Protein AF-A0A954FZI0-F1 (afdb_monomer_lite)

Radius of gyration: 29.0 Å; chains: 1; bounding box: 79×58×84 Å

Structure (mmCIF, N/CA/C/O backbone):
data_AF-A0A954FZI0-F1
#
_entry.id   AF-A0A954FZI0-F1
#
loop_
_atom_site.group_PDB
_atom_site.id
_atom_site.type_symbol
_atom_site.label_atom_id
_atom_site.label_alt_id
_atom_site.label_comp_id
_atom_site.label_asym_id
_atom_site.label_entity_id
_atom_site.label_seq_id
_atom_site.pdbx_PDB_ins_code
_atom_site.Cartn_x
_atom_site.Cartn_y
_atom_site.Cartn_z
_atom_site.occupancy
_atom_site.B_iso_or_equiv
_atom_site.auth_seq_id
_atom_site.auth_comp_id
_atom_site.auth_asym_id
_atom_site.auth_atom_id
_atom_site.pdbx_PDB_model_num
ATOM 1 N N . PRO A 1 1 ? -46.146 20.072 15.914 1.00 48.00 1 PRO A N 1
ATOM 2 C CA . PRO A 1 1 ? -44.716 20.415 15.743 1.00 48.00 1 PRO A CA 1
ATOM 3 C C . PRO A 1 1 ? -44.183 21.035 17.038 1.00 48.00 1 PRO A C 1
ATOM 5 O O . PRO A 1 1 ? -44.479 22.190 17.328 1.00 48.00 1 PRO A O 1
ATOM 8 N N . GLU A 1 2 ? -43.508 20.231 17.859 1.00 49.03 2 GLU A N 1
ATOM 9 C CA . GLU A 1 2 ? -42.888 20.704 19.100 1.00 49.03 2 GLU A CA 1
ATOM 10 C C . GLU A 1 2 ? -41.806 21.741 18.772 1.00 49.03 2 GLU A C 1
ATOM 12 O O . GLU A 1 2 ? -40.953 21.530 17.907 1.00 49.03 2 GLU A O 1
ATOM 17 N N . ALA A 1 3 ? -41.909 22.902 19.418 1.00 56.69 3 ALA A N 1
ATOM 18 C CA . ALA A 1 3 ? -40.939 23.977 19.320 1.00 56.69 3 ALA A CA 1
ATOM 19 C C . ALA A 1 3 ? -39.614 23.484 19.910 1.00 56.69 3 ALA A C 1
ATOM 21 O O . ALA A 1 3 ? -39.556 23.107 21.079 1.00 56.69 3 ALA A O 1
ATOM 22 N N . TRP A 1 4 ? -38.569 23.456 19.088 1.00 59.59 4 TRP A N 1
ATOM 23 C CA . TRP A 1 4 ? -37.237 23.044 19.507 1.00 59.59 4 TRP A CA 1
ATOM 24 C C . TRP A 1 4 ? -36.763 23.953 20.649 1.00 59.59 4 TRP A C 1
ATOM 26 O O . TRP A 1 4 ? -36.700 25.174 20.506 1.00 59.59 4 TRP A O 1
ATOM 36 N N . SER A 1 5 ? -36.491 23.326 21.791 1.00 63.41 5 SER A N 1
ATOM 37 C CA . SER A 1 5 ? -36.004 23.899 23.048 1.00 63.41 5 SER A CA 1
ATOM 38 C C . SER A 1 5 ? -34.765 24.798 22.860 1.00 63.41 5 SER A C 1
ATOM 40 O O . SER A 1 5 ? -34.022 24.614 21.892 1.00 63.41 5 SER A O 1
ATOM 42 N N . PRO A 1 6 ? -34.502 25.759 23.774 1.00 67.94 6 PRO A N 1
ATOM 43 C CA . PRO A 1 6 ? -33.400 26.717 23.652 1.00 67.94 6 PRO A CA 1
ATOM 44 C C . PRO A 1 6 ? -32.043 26.027 23.459 1.00 67.94 6 PRO A C 1
ATOM 46 O O . PRO A 1 6 ? -31.791 24.970 24.035 1.00 67.94 6 PRO A O 1
ATOM 49 N N . GLN A 1 7 ? -31.180 26.644 22.642 1.00 68.25 7 GLN A N 1
ATOM 50 C CA . GLN A 1 7 ? -29.847 26.151 22.278 1.00 68.25 7 GLN A CA 1
ATOM 51 C C . GLN A 1 7 ? -29.052 25.725 23.522 1.00 68.25 7 GLN A C 1
ATOM 53 O O . GLN A 1 7 ? -28.567 26.558 24.286 1.00 68.25 7 GLN A O 1
ATOM 58 N N . VAL A 1 8 ? -28.921 24.413 23.729 1.00 76.56 8 VAL A N 1
ATOM 59 C CA . VAL A 1 8 ? -28.075 23.851 24.783 1.00 76.56 8 VAL A CA 1
ATOM 60 C C . VAL A 1 8 ? -26.619 24.063 24.373 1.00 76.56 8 VAL A C 1
ATOM 62 O O . VAL A 1 8 ? -26.122 23.410 23.457 1.00 76.56 8 VAL A O 1
ATOM 65 N N . THR A 1 9 ? -25.926 24.984 25.039 1.00 82.81 9 THR A N 1
ATOM 66 C CA . THR A 1 9 ? -24.490 25.196 24.826 1.00 82.81 9 THR A CA 1
ATOM 67 C C . THR A 1 9 ? -23.710 24.065 25.496 1.00 82.81 9 THR A C 1
ATOM 69 O O . THR A 1 9 ? -23.647 23.982 26.722 1.00 82.81 9 THR A O 1
ATOM 72 N N . LEU A 1 10 ? -23.114 23.177 24.699 1.00 87.19 10 LEU A N 1
ATOM 73 C CA . LEU A 1 10 ? -22.256 22.100 25.198 1.00 87.19 10 LEU A CA 1
ATOM 74 C C . LEU A 1 10 ? -20.904 22.665 25.668 1.00 87.19 10 LEU A C 1
ATOM 76 O O . LEU A 1 10 ? -20.269 23.447 24.960 1.00 87.19 10 LEU A O 1
ATOM 80 N N . LYS A 1 11 ? -20.440 22.247 26.853 1.00 89.00 11 LYS A N 1
ATOM 81 C CA . LYS A 1 11 ? -19.117 22.601 27.394 1.00 89.00 11 LYS A CA 1
ATOM 82 C C . LYS A 1 11 ? -18.104 21.509 27.045 1.00 89.00 11 LYS A C 1
ATOM 84 O O . LYS A 1 11 ? -18.329 20.344 27.357 1.00 89.00 11 LYS A O 1
ATOM 89 N N . ASN A 1 12 ? -16.970 21.882 26.448 1.00 91.12 12 ASN A N 1
ATOM 90 C CA . ASN A 1 12 ? -15.844 20.959 26.291 1.00 91.12 12 ASN A CA 1
ATOM 91 C C . ASN A 1 12 ? -15.224 20.666 27.671 1.00 91.12 12 ASN A C 1
ATOM 93 O O . ASN A 1 12 ? -14.844 21.601 28.377 1.00 91.12 12 ASN A O 1
ATOM 97 N N . ILE A 1 13 ? -15.170 19.387 28.060 1.00 91.31 13 ILE A N 1
ATOM 98 C CA . ILE A 1 13 ? -14.535 18.950 29.314 1.00 91.31 13 ILE A CA 1
ATOM 99 C C . ILE A 1 13 ? -13.026 18.798 29.107 1.00 91.31 13 ILE A C 1
ATOM 101 O O . ILE A 1 13 ? -12.246 19.383 29.852 1.00 91.31 13 ILE A O 1
ATOM 105 N N . TRP A 1 14 ? -12.626 18.070 28.064 1.00 93.50 14 TRP A N 1
ATOM 106 C CA . TRP A 1 14 ? -11.241 17.947 27.619 1.00 93.50 14 TRP A CA 1
ATOM 107 C C . TRP A 1 14 ? -11.184 17.622 26.118 1.00 93.50 14 TRP A C 1
ATOM 109 O O . TRP A 1 14 ? -12.196 17.321 25.472 1.00 93.50 14 TRP A O 1
ATOM 119 N N . ARG A 1 15 ? -9.982 17.714 25.544 1.00 92.06 15 ARG A N 1
ATOM 120 C CA . ARG A 1 15 ? -9.669 17.309 24.169 1.00 92.06 15 ARG A CA 1
ATOM 121 C C . ARG A 1 15 ? -8.256 16.738 24.140 1.00 92.06 15 ARG A C 1
ATOM 123 O O . ARG A 1 15 ? -7.329 17.410 24.579 1.00 92.06 15 ARG A O 1
ATOM 130 N N . SER A 1 16 ? -8.094 15.541 23.583 1.00 90.00 16 SER A N 1
ATOM 131 C CA . SER A 1 16 ? -6.795 14.870 23.467 1.00 90.00 16 SER A CA 1
ATOM 132 C C . SER A 1 16 ? -6.553 14.330 22.051 1.00 90.00 16 SER A C 1
ATOM 134 O O . SER A 1 16 ? -7.486 14.220 21.257 1.00 90.00 16 SER A O 1
ATOM 136 N N . ARG A 1 17 ? -5.287 14.021 21.739 1.00 90.81 17 ARG A N 1
ATOM 137 C CA . ARG A 1 17 ? -4.846 13.271 20.547 1.00 90.81 17 ARG A CA 1
ATOM 138 C C . ARG A 1 17 ? -4.484 11.813 20.865 1.00 90.81 17 ARG A C 1
ATOM 140 O O . ARG A 1 17 ? -3.973 11.130 19.992 1.00 90.81 17 ARG A O 1
ATOM 147 N N . THR A 1 18 ? -4.715 11.364 22.099 1.00 92.31 18 THR A N 1
ATOM 148 C CA . THR A 1 18 ? -4.338 10.024 22.579 1.00 92.31 18 THR A CA 1
ATOM 149 C C . THR A 1 18 ? -5.065 8.893 21.855 1.00 92.31 18 THR A C 1
ATOM 151 O O . THR A 1 18 ? -4.518 7.809 21.748 1.00 92.31 18 THR A O 1
ATOM 154 N N . LEU A 1 19 ? -6.300 9.103 21.395 1.00 93.06 19 LEU A N 1
ATOM 155 C CA . LEU A 1 19 ? -7.100 8.054 20.768 1.00 93.06 19 LEU A CA 1
ATOM 156 C C . LEU A 1 19 ? -7.831 8.619 19.552 1.00 93.06 19 LEU A C 1
ATOM 158 O O . LEU A 1 19 ? -8.642 9.538 19.688 1.00 93.06 19 LEU A O 1
ATOM 162 N N . SER A 1 20 ? -7.571 8.037 18.387 1.00 91.44 20 SER A N 1
ATOM 163 C CA . SER A 1 20 ? -8.309 8.282 17.152 1.00 91.44 20 SER A CA 1
ATOM 164 C C . SER A 1 20 ? -9.101 7.039 16.746 1.00 91.44 20 SER A C 1
ATOM 166 O O . SER A 1 20 ? -8.515 6.007 16.432 1.00 91.44 20 SER A O 1
ATOM 168 N N . ASN A 1 21 ? -10.434 7.137 16.736 1.00 88.69 21 ASN A N 1
ATOM 169 C CA . ASN A 1 21 ? -11.294 6.115 16.135 1.00 88.69 21 ASN A CA 1
ATOM 170 C C . ASN A 1 21 ? -11.388 6.345 14.615 1.00 88.69 21 ASN A C 1
ATOM 172 O O . ASN A 1 21 ? -11.431 7.489 14.165 1.00 88.69 21 ASN A O 1
ATOM 176 N N . ASP A 1 22 ? -11.500 5.262 13.850 1.00 84.69 22 ASP A N 1
ATOM 177 C CA . ASP A 1 22 ? -11.901 5.284 12.433 1.00 84.69 22 ASP A CA 1
ATOM 178 C C . ASP A 1 22 ? -13.253 4.556 12.287 1.00 84.69 22 ASP A C 1
ATOM 180 O O . ASP A 1 22 ? -14.181 4.808 13.058 1.00 84.69 22 ASP A O 1
ATOM 184 N N . VAL A 1 23 ? -13.377 3.610 11.354 1.00 85.44 23 VAL A N 1
ATOM 185 C CA . VAL A 1 23 ? -14.597 2.833 11.101 1.00 85.44 23 VAL A CA 1
ATOM 186 C C . VAL A 1 23 ? -15.060 1.985 12.294 1.00 85.44 23 VAL A C 1
ATOM 188 O O . VAL A 1 23 ? -16.229 1.608 12.364 1.00 85.44 23 VAL A O 1
ATOM 191 N N . LEU A 1 24 ? -14.165 1.689 13.240 1.00 89.25 24 LEU A N 1
ATOM 192 C CA . LEU A 1 24 ? -14.434 0.888 14.434 1.00 89.25 24 LEU A CA 1
ATOM 193 C C . LEU A 1 24 ? -14.371 1.773 15.682 1.00 89.25 24 LEU A C 1
ATOM 195 O O . LEU A 1 24 ? -13.414 2.521 15.877 1.00 89.25 24 LEU A O 1
ATOM 199 N N . SER A 1 25 ? -15.412 1.700 16.513 1.00 91.69 25 SER A N 1
ATOM 200 C CA . SER A 1 25 ? -15.557 2.532 17.710 1.00 91.69 25 SER A CA 1
ATOM 201 C C . SER A 1 25 ? -14.895 1.916 18.940 1.00 91.69 25 SER A C 1
ATOM 203 O O . SER A 1 25 ? -14.927 0.701 19.141 1.00 91.69 25 SER A O 1
ATOM 205 N N . SER A 1 26 ? -14.371 2.782 19.804 1.00 95.56 26 SER A N 1
ATOM 206 C CA . SER A 1 26 ? -13.998 2.443 21.174 1.00 95.56 26 SER A CA 1
ATOM 207 C C . SER A 1 26 ? -15.223 2.169 22.056 1.00 95.56 26 SER A C 1
ATOM 209 O O . SER A 1 26 ? -16.347 2.570 21.742 1.00 95.56 26 SER A O 1
ATOM 211 N N . VAL A 1 27 ? -15.007 1.487 23.181 1.00 97.06 27 VAL A N 1
ATOM 212 C CA . VAL A 1 27 ? -16.050 1.152 24.161 1.00 97.06 27 VAL A CA 1
ATOM 213 C C . VAL A 1 27 ? -15.714 1.725 25.531 1.00 97.06 27 VAL A C 1
ATOM 215 O O . VAL A 1 27 ? -14.550 1.775 25.918 1.00 97.06 27 VAL A O 1
ATOM 218 N N . LEU A 1 28 ? -16.740 2.131 26.277 1.00 97.38 28 LEU A N 1
ATOM 219 C CA . LEU A 1 28 ? -16.623 2.565 27.668 1.00 97.38 28 LEU A CA 1
ATOM 220 C C . LEU A 1 28 ? -16.957 1.395 28.604 1.00 97.38 28 LEU A C 1
ATOM 222 O O . LEU A 1 28 ? -18.026 0.796 28.484 1.00 97.38 28 LEU A O 1
ATOM 226 N N . VAL A 1 29 ? -16.068 1.090 29.550 1.00 97.62 29 VAL A N 1
ATOM 227 C CA . VAL A 1 29 ? -16.287 0.100 30.613 1.00 97.62 29 VAL A CA 1
ATOM 228 C C . VAL A 1 29 ? -15.906 0.725 31.948 1.00 97.62 29 VAL A C 1
ATOM 230 O O . VAL A 1 29 ? -14.739 1.034 32.178 1.00 97.62 29 VAL A O 1
ATOM 233 N N . GLY A 1 30 ? -16.894 0.924 32.824 1.00 95.94 30 GLY A N 1
ATOM 234 C CA . GLY A 1 30 ? -16.701 1.734 34.028 1.00 95.94 30 GLY A CA 1
ATOM 235 C C . GLY A 1 30 ? -16.301 3.160 33.645 1.00 95.94 30 GLY A C 1
ATOM 236 O O . GLY A 1 30 ? -16.973 3.783 32.825 1.00 95.94 30 GLY A O 1
ATOM 237 N N . ASP A 1 31 ? -15.175 3.627 34.181 1.00 96.88 31 ASP A N 1
ATOM 238 C CA . ASP A 1 31 ? -14.621 4.961 33.913 1.00 96.88 31 ASP A CA 1
ATOM 239 C C . ASP A 1 31 ? -13.482 4.939 32.874 1.00 96.88 31 ASP A C 1
ATOM 241 O O . ASP A 1 31 ? -12.718 5.899 32.764 1.00 96.88 31 ASP A O 1
ATOM 245 N N . GLN A 1 32 ? -13.333 3.843 32.118 1.00 98.06 32 GLN A N 1
ATOM 246 C CA . GLN A 1 32 ? -12.254 3.674 31.141 1.00 98.06 32 GLN A CA 1
ATOM 247 C C . GLN A 1 32 ? -12.763 3.417 29.727 1.00 98.06 32 GLN A C 1
ATOM 249 O O . GLN A 1 32 ? -13.650 2.592 29.503 1.00 98.06 32 GLN A O 1
ATOM 254 N N . ILE A 1 33 ? -12.152 4.088 28.756 1.00 97.75 33 ILE A N 1
ATOM 255 C CA . ILE A 1 33 ? -12.374 3.846 27.333 1.00 97.75 33 ILE A CA 1
ATOM 256 C C . ILE A 1 33 ? -11.289 2.895 26.827 1.00 97.75 33 ILE A C 1
ATOM 258 O O . ILE A 1 33 ? -10.100 3.143 27.020 1.00 97.75 33 ILE A O 1
ATOM 262 N N . TYR A 1 34 ? -11.706 1.850 26.120 1.00 97.94 34 TYR A N 1
ATOM 263 C CA . TYR A 1 34 ? -10.832 0.896 25.444 1.00 97.94 34 TYR A CA 1
ATOM 264 C C . TYR A 1 34 ? -11.048 0.999 23.937 1.00 97.94 34 TYR A C 1
ATOM 266 O O . TYR A 1 34 ? -12.187 0.940 23.466 1.00 97.94 34 TYR A O 1
ATOM 274 N N . GLY A 1 35 ? -9.977 1.160 23.168 1.00 96.00 35 GLY A N 1
ATOM 275 C CA . GLY A 1 35 ? -10.090 1.381 21.729 1.00 96.00 35 GLY A CA 1
ATOM 276 C C . GLY A 1 35 ? -8.772 1.251 20.990 1.00 96.00 35 GLY A C 1
ATOM 277 O O . GLY A 1 35 ? -7.706 1.216 21.598 1.00 96.00 35 GLY A O 1
ATOM 278 N N . PHE A 1 36 ? -8.856 1.196 19.666 1.00 94.69 36 PHE A N 1
ATOM 279 C CA . PHE A 1 36 ? -7.683 1.233 18.806 1.00 94.69 36 PHE A CA 1
ATOM 280 C C . PHE A 1 36 ? -7.416 2.665 18.353 1.00 94.69 36 PHE A C 1
ATOM 282 O O . PHE A 1 36 ? -8.254 3.269 17.693 1.00 94.69 36 PHE A O 1
ATOM 289 N N . ASP A 1 37 ? -6.253 3.187 18.720 1.00 93.81 37 ASP A N 1
ATOM 290 C CA . ASP A 1 37 ? -5.721 4.459 18.259 1.00 93.81 37 ASP A CA 1
ATOM 291 C C . ASP A 1 37 ? -5.082 4.272 16.884 1.00 93.81 37 ASP A C 1
ATOM 293 O O . ASP A 1 37 ? -3.963 3.760 16.774 1.00 93.81 37 ASP A O 1
ATOM 297 N N . ILE A 1 38 ? -5.822 4.634 15.838 1.00 90.38 38 ILE A N 1
ATOM 298 C CA . ILE A 1 38 ? -5.370 4.491 14.455 1.00 90.38 38 ILE A CA 1
ATOM 299 C C . ILE A 1 38 ? -4.406 5.617 14.067 1.00 90.38 38 ILE A C 1
ATOM 301 O O . ILE A 1 38 ? -4.660 6.799 14.303 1.00 90.38 38 ILE A O 1
ATOM 305 N N . PHE A 1 39 ? -3.291 5.246 13.441 1.00 87.44 39 PHE A N 1
ATOM 306 C CA . PHE A 1 39 ? -2.291 6.189 12.926 1.00 87.44 39 PHE A CA 1
ATOM 307 C C . PHE A 1 39 ? -2.427 6.434 11.428 1.00 87.44 39 PHE A C 1
ATOM 309 O O . PHE A 1 39 ? -1.933 7.441 10.921 1.00 87.44 39 PHE A O 1
ATOM 316 N N . ASP A 1 40 ? -3.087 5.522 10.720 1.00 77.00 40 ASP A N 1
ATOM 317 C CA . ASP A 1 40 ? -3.398 5.709 9.314 1.00 77.00 40 ASP A CA 1
ATOM 318 C C . ASP A 1 40 ? -4.535 6.721 9.158 1.00 77.00 40 ASP A C 1
ATOM 320 O O . ASP A 1 40 ? -5.555 6.662 9.842 1.00 77.00 40 ASP A O 1
ATOM 324 N N . GLN A 1 41 ? -4.378 7.648 8.216 1.00 67.88 41 GLN A N 1
ATOM 325 C CA . GLN A 1 41 ? -5.437 8.603 7.884 1.00 67.88 41 GLN A CA 1
ATOM 326 C C . GLN A 1 41 ? -6.601 7.958 7.119 1.00 67.88 41 GLN A C 1
ATOM 328 O O . GLN A 1 41 ? -7.683 8.538 7.055 1.00 67.88 41 GLN A O 1
ATOM 333 N N . GLN A 1 42 ? -6.378 6.792 6.500 1.00 66.62 42 GLN A N 1
ATOM 334 C CA . GLN A 1 42 ? -7.379 6.056 5.732 1.00 66.62 42 GLN A CA 1
ATOM 335 C C . GLN A 1 42 ? -7.186 4.545 5.888 1.00 66.62 42 GLN A C 1
ATOM 337 O O . GLN A 1 42 ? -6.079 4.032 5.720 1.00 66.62 42 GLN A O 1
ATOM 342 N N . SER A 1 43 ? -8.292 3.838 6.125 1.00 66.56 43 SER A N 1
ATOM 343 C CA . SER A 1 43 ? -8.359 2.375 6.116 1.00 66.56 43 SER A CA 1
ATOM 344 C C . SER A 1 43 ? -7.886 1.790 4.775 1.00 66.56 43 SER A C 1
ATOM 346 O O . SER A 1 43 ? -8.387 2.151 3.704 1.00 66.56 43 SER A O 1
ATOM 348 N N . LYS A 1 44 ? -6.947 0.840 4.812 1.00 69.69 44 LYS A N 1
ATOM 349 C CA . LYS A 1 44 ? -6.440 0.132 3.622 1.00 69.69 44 LYS A CA 1
ATOM 350 C C . LYS A 1 44 ? -7.153 -1.204 3.480 1.00 69.69 44 LYS A C 1
ATOM 352 O O . LYS A 1 44 ? -7.245 -1.940 4.440 1.00 69.69 44 LYS A O 1
ATOM 357 N N . THR A 1 45 ? -7.612 -1.574 2.282 1.00 63.50 45 THR A N 1
ATOM 358 C CA . THR A 1 45 ? -8.371 -2.832 2.073 1.00 63.50 45 THR A CA 1
ATOM 359 C C . THR A 1 45 ? -7.516 -4.100 2.017 1.00 63.50 45 THR A C 1
ATOM 361 O O . THR A 1 45 ? -8.061 -5.200 2.036 1.00 63.50 45 THR A O 1
ATOM 364 N N . GLN A 1 46 ? -6.194 -3.964 1.900 1.00 64.75 46 GLN A N 1
ATOM 365 C CA . GLN A 1 46 ? -5.272 -5.078 1.643 1.00 64.75 46 GLN A CA 1
ATOM 366 C C . GLN A 1 46 ? -4.230 -5.277 2.754 1.00 64.75 46 GLN A C 1
ATOM 368 O O . GLN A 1 46 ? -3.415 -6.193 2.657 1.00 64.75 46 GLN A O 1
ATOM 373 N N . ARG A 1 47 ? -4.221 -4.426 3.789 1.00 70.94 47 ARG A N 1
ATOM 374 C CA . ARG A 1 47 ? -3.280 -4.513 4.911 1.00 70.94 47 ARG A CA 1
ATOM 375 C C . ARG A 1 47 ? -3.913 -4.079 6.229 1.00 70.94 47 ARG A C 1
ATOM 377 O O . ARG A 1 47 ? -4.752 -3.184 6.187 1.00 70.94 47 ARG A O 1
ATOM 384 N N . PRO A 1 48 ? -3.481 -4.666 7.358 1.00 77.38 48 PRO A N 1
ATOM 385 C CA . PRO A 1 48 ? -3.888 -4.211 8.678 1.00 77.38 48 PRO A CA 1
ATOM 386 C C . PRO A 1 48 ? -3.503 -2.749 8.928 1.00 77.38 48 PRO A C 1
ATOM 388 O O . PRO A 1 48 ? -2.427 -2.303 8.514 1.00 77.38 48 PRO A O 1
ATOM 391 N N . SER A 1 49 ? -4.378 -2.026 9.613 1.00 83.50 49 SER A N 1
ATOM 392 C CA . SER A 1 49 ? -4.173 -0.664 10.071 1.00 83.50 49 SER A CA 1
ATOM 393 C C . SER A 1 49 ? -3.067 -0.584 11.120 1.00 83.50 49 SER A C 1
ATOM 395 O O . SER A 1 49 ? -2.941 -1.396 12.040 1.00 83.50 49 SER A O 1
ATOM 397 N N . ARG A 1 50 ? -2.264 0.468 11.012 1.00 86.38 50 ARG A N 1
ATOM 398 C CA . ARG A 1 50 ? -1.260 0.849 11.994 1.00 86.38 50 ARG A CA 1
ATOM 399 C C . ARG A 1 50 ? -1.912 1.562 13.157 1.00 86.38 50 ARG A C 1
ATOM 401 O O . ARG A 1 50 ? -2.736 2.460 12.985 1.00 86.38 50 ARG A O 1
ATOM 408 N N . GLY A 1 51 ? -1.434 1.243 14.347 1.00 90.06 51 GLY A N 1
ATOM 409 C CA . GLY A 1 51 ? -1.888 1.919 15.542 1.00 90.06 51 GLY A CA 1
ATOM 410 C C . GLY A 1 51 ? -1.510 1.176 16.800 1.00 90.06 51 GLY A C 1
ATOM 411 O O . GLY A 1 51 ? -0.680 0.259 16.792 1.00 90.06 51 GLY A O 1
ATOM 412 N N . LYS A 1 52 ? -2.133 1.597 17.891 1.00 93.75 52 LYS A N 1
ATOM 413 C CA . LYS A 1 52 ? -1.973 0.986 19.204 1.00 93.75 52 LYS A CA 1
ATOM 414 C C . LYS A 1 52 ? -3.333 0.814 19.839 1.00 93.75 52 LYS A C 1
ATOM 416 O O . LYS A 1 52 ? -4.180 1.693 19.760 1.00 93.75 52 LYS A O 1
ATOM 421 N N . PHE A 1 53 ? -3.546 -0.305 20.505 1.00 95.62 53 PHE A N 1
ATOM 422 C CA . PHE A 1 53 ? -4.713 -0.433 21.360 1.00 95.62 53 PHE A CA 1
ATOM 423 C C . PHE A 1 53 ? -4.441 0.295 22.674 1.00 95.62 53 PHE A C 1
ATOM 425 O O . PHE A 1 53 ? -3.354 0.148 23.229 1.00 95.62 53 PHE A O 1
ATOM 432 N N . ARG A 1 54 ? -5.397 1.072 23.174 1.00 97.00 54 ARG A N 1
ATOM 433 C CA . ARG A 1 54 ? -5.220 1.903 24.365 1.00 97.00 54 ARG A CA 1
ATOM 434 C C . ARG A 1 54 ? -6.355 1.734 25.356 1.00 97.00 54 ARG A C 1
ATOM 436 O O . ARG A 1 54 ? -7.495 1.451 24.982 1.00 97.00 54 ARG A O 1
ATOM 443 N N . CYS A 1 55 ? -6.016 1.986 26.612 1.00 97.94 55 CYS A N 1
ATOM 444 C CA . CYS A 1 55 ? -6.950 2.247 27.692 1.00 97.94 55 CYS A CA 1
ATOM 445 C C . CYS A 1 55 ? -6.738 3.680 28.178 1.00 97.94 55 CYS A C 1
ATOM 447 O O . CYS A 1 55 ? -5.611 4.056 28.506 1.00 97.94 55 CYS A O 1
ATOM 449 N N . ILE A 1 56 ? -7.806 4.472 28.213 1.00 97.81 56 ILE A N 1
ATOM 450 C CA . ILE A 1 56 ? -7.768 5.866 28.663 1.00 97.81 56 ILE A CA 1
ATOM 451 C C . ILE A 1 56 ? -8.829 6.110 29.738 1.00 97.81 56 ILE A C 1
ATOM 453 O O . ILE A 1 56 ? -9.903 5.508 29.709 1.00 97.81 56 ILE A O 1
ATOM 457 N N . GLU A 1 57 ? -8.559 7.015 30.670 1.00 97.06 57 GLU A N 1
ATOM 458 C CA . GLU A 1 57 ? -9.539 7.449 31.666 1.00 97.06 57 GLU A CA 1
ATOM 459 C C . GLU A 1 57 ? -10.550 8.430 31.043 1.00 97.06 57 GLU A C 1
ATOM 461 O O . GLU A 1 57 ? -10.175 9.434 30.436 1.00 97.06 57 GLU A O 1
ATOM 466 N N . LEU A 1 58 ? -11.853 8.163 31.199 1.00 95.62 58 LEU A N 1
ATOM 467 C CA . LEU A 1 58 ? -12.927 8.929 30.550 1.00 95.62 58 LEU A CA 1
ATOM 468 C C . LEU A 1 58 ? -12.943 10.405 30.971 1.00 95.62 58 LEU A C 1
ATOM 470 O O . LEU A 1 58 ? -13.227 11.282 30.155 1.00 95.62 58 LEU A O 1
ATOM 474 N N . MET A 1 59 ? -12.702 10.689 32.250 1.00 94.06 59 MET A N 1
ATOM 475 C CA . MET A 1 59 ? -12.905 12.034 32.796 1.00 94.06 59 MET A CA 1
ATOM 476 C C . MET A 1 59 ? -11.725 12.974 32.552 1.00 94.06 59 MET A C 1
ATOM 478 O O . MET A 1 59 ? -11.931 14.186 32.495 1.00 94.06 59 MET A O 1
ATOM 482 N N . THR A 1 60 ? -10.519 12.435 32.381 1.00 93.62 60 THR A N 1
ATOM 483 C CA . THR A 1 60 ? -9.277 13.210 32.223 1.00 93.62 60 THR A CA 1
ATOM 484 C C . THR A 1 60 ? -8.695 13.112 30.813 1.00 93.62 60 THR A C 1
ATOM 486 O O . THR A 1 60 ? -8.018 14.038 30.367 1.00 93.62 60 THR A O 1
ATOM 489 N N . GLY A 1 61 ? -8.968 12.018 30.094 1.00 93.75 61 GLY A N 1
ATOM 490 C CA . GLY A 1 61 ? -8.315 11.688 28.829 1.00 93.75 61 GLY A CA 1
ATOM 491 C C . GLY A 1 61 ? -6.880 11.174 28.995 1.00 93.75 61 GLY A C 1
ATOM 492 O O . GLY A 1 61 ? -6.159 11.091 27.998 1.00 93.75 61 GLY A O 1
ATOM 493 N N . GLU A 1 62 ? -6.454 10.862 30.225 1.00 95.38 62 GLU A N 1
ATOM 494 C CA . GLU A 1 62 ? -5.136 10.296 30.518 1.00 95.38 62 GLU A CA 1
ATOM 495 C C . GLU A 1 62 ? -5.020 8.869 29.971 1.00 95.38 62 GLU A C 1
ATOM 497 O O . GLU A 1 62 ? -5.947 8.065 30.079 1.00 95.38 62 GLU A O 1
ATOM 502 N N . GLU A 1 63 ? -3.871 8.554 29.374 1.00 97.31 63 GLU A N 1
ATOM 503 C CA . GLU A 1 63 ? -3.550 7.195 28.953 1.00 97.31 63 GLU A CA 1
ATOM 504 C C . GLU A 1 63 ? -3.112 6.351 30.143 1.00 97.31 63 GLU A C 1
ATOM 506 O O . GLU A 1 63 ? -2.136 6.673 30.813 1.00 97.31 63 GLU A O 1
ATOM 511 N N . LEU A 1 64 ? -3.802 5.234 30.356 1.00 97.88 64 LEU A N 1
ATOM 512 C CA . LEU A 1 64 ? -3.474 4.284 31.411 1.00 97.88 64 LEU A CA 1
ATOM 513 C C . LEU A 1 64 ? -2.484 3.223 30.920 1.00 97.88 64 LEU A C 1
ATOM 515 O O . LEU A 1 64 ? -1.566 2.850 31.647 1.00 97.88 64 LEU A O 1
ATOM 519 N N . TRP A 1 65 ? -2.663 2.737 29.687 1.00 97.56 65 TRP A N 1
ATOM 520 C CA . TRP A 1 65 ? -1.717 1.845 29.013 1.00 97.56 65 TRP A CA 1
ATOM 521 C C . TRP A 1 65 ? -1.957 1.777 27.498 1.00 97.56 65 TRP A C 1
ATOM 523 O O . TRP A 1 65 ? -3.054 2.063 27.008 1.00 97.56 65 TRP A O 1
ATOM 533 N N . GLU A 1 66 ? -0.937 1.312 26.768 1.00 95.62 66 GLU A N 1
ATOM 534 C CA . GLU A 1 66 ? -0.972 1.012 25.332 1.00 95.62 66 GLU A CA 1
ATOM 535 C C . GLU A 1 66 ? -0.451 -0.410 25.030 1.00 95.62 66 GLU A C 1
ATOM 537 O O . GLU A 1 66 ? 0.379 -0.950 25.758 1.00 95.62 66 GLU A O 1
ATOM 542 N N . GLN A 1 67 ? -0.932 -1.017 23.942 1.00 93.75 67 GLN A N 1
ATOM 543 C CA . GLN A 1 67 ? -0.479 -2.308 23.415 1.00 93.75 67 GLN A CA 1
ATOM 544 C C . GLN A 1 67 ? -0.318 -2.226 21.890 1.00 93.75 67 GLN A C 1
ATOM 546 O O . GLN A 1 67 ? -1.271 -1.932 21.164 1.00 93.75 67 GLN A O 1
ATOM 551 N N . GLY A 1 68 ? 0.878 -2.554 21.401 1.00 87.81 68 GLY A N 1
ATOM 552 C CA . GLY A 1 68 ? 1.229 -2.554 19.977 1.00 87.81 68 GLY A CA 1
ATOM 553 C C . GLY A 1 68 ? 2.364 -1.586 19.645 1.00 87.81 68 GLY A C 1
ATOM 554 O O . GLY A 1 68 ? 2.635 -0.637 20.382 1.00 87.81 68 GLY A O 1
ATOM 555 N N . SER A 1 69 ? 3.061 -1.825 18.531 1.00 83.00 69 SER A N 1
ATOM 556 C CA . SER A 1 69 ? 4.230 -1.017 18.172 1.00 83.00 69 SER A CA 1
ATOM 557 C C . SER A 1 69 ? 3.857 0.314 17.512 1.00 83.00 69 SER A C 1
ATOM 559 O O . SER A 1 69 ? 4.623 1.278 17.588 1.00 83.00 69 SER A O 1
ATOM 561 N N . GLY A 1 70 ? 2.704 0.370 16.833 1.00 79.94 70 GLY A N 1
ATOM 562 C CA . GLY A 1 70 ? 2.316 1.476 15.952 1.00 79.94 70 GLY A CA 1
ATOM 563 C C . GLY A 1 70 ? 3.217 1.648 14.721 1.00 79.94 70 GLY A C 1
ATOM 564 O O . GLY A 1 70 ? 3.028 2.575 13.925 1.00 79.94 70 GLY A O 1
ATOM 565 N N . ARG A 1 71 ? 4.215 0.771 14.555 1.00 76.44 71 ARG A N 1
ATOM 566 C CA . ARG A 1 71 ? 5.126 0.784 13.414 1.00 76.44 71 ARG A CA 1
ATOM 567 C C . ARG A 1 71 ? 4.412 0.192 12.200 1.00 76.44 71 ARG A C 1
ATOM 569 O O . ARG A 1 71 ? 3.547 -0.663 12.359 1.00 76.44 71 ARG A O 1
ATOM 576 N N . PRO A 1 72 ? 4.774 0.620 10.982 1.00 68.25 72 PRO A N 1
ATOM 577 C CA . PRO A 1 72 ? 4.288 -0.048 9.787 1.00 68.25 72 PRO A CA 1
ATOM 578 C C . PRO A 1 72 ? 4.643 -1.537 9.830 1.00 68.25 72 PRO A C 1
ATOM 580 O O . PRO A 1 72 ? 5.796 -1.904 10.084 1.00 68.25 72 PRO A O 1
ATOM 583 N N . GLU A 1 73 ? 3.643 -2.379 9.572 1.00 64.06 73 GLU A N 1
ATOM 584 C CA . GLU A 1 73 ? 3.842 -3.810 9.383 1.00 64.06 73 GLU A CA 1
ATOM 585 C C . GLU A 1 73 ? 4.704 -4.005 8.131 1.00 64.06 73 GLU A C 1
ATOM 587 O O . GLU A 1 73 ? 4.365 -3.573 7.027 1.00 64.06 73 GLU A O 1
ATOM 592 N N . ARG A 1 74 ? 5.890 -4.578 8.334 1.00 64.75 74 ARG A N 1
ATOM 593 C CA . ARG A 1 74 ? 6.877 -4.868 7.294 1.00 64.75 74 ARG A CA 1
ATOM 594 C C . ARG A 1 74 ? 7.105 -6.368 7.288 1.00 64.75 74 ARG A C 1
ATOM 596 O O . ARG A 1 74 ? 6.992 -7.002 8.331 1.00 64.75 74 ARG A O 1
ATOM 603 N N . SER A 1 75 ? 7.486 -6.920 6.139 1.00 56.66 75 SER A N 1
ATOM 604 C CA . SER A 1 75 ? 7.706 -8.367 5.958 1.00 56.66 75 SER A CA 1
ATOM 605 C C . SER A 1 75 ? 8.680 -9.014 6.959 1.00 56.66 75 SER A C 1
ATOM 607 O O . SER A 1 75 ? 8.696 -10.234 7.084 1.00 56.66 75 SER A O 1
ATOM 609 N N . ASN A 1 76 ? 9.486 -8.219 7.666 1.00 58.72 76 ASN A N 1
ATOM 610 C CA . ASN A 1 76 ? 10.481 -8.657 8.639 1.00 58.72 76 ASN A CA 1
ATOM 611 C C . ASN A 1 76 ? 10.147 -8.319 10.106 1.00 58.72 76 ASN A C 1
ATOM 613 O O . ASN A 1 76 ? 10.981 -8.587 10.970 1.00 58.72 76 ASN A O 1
ATOM 617 N N . ASN A 1 77 ? 8.988 -7.724 10.398 1.00 65.50 77 ASN A N 1
ATOM 618 C CA . ASN A 1 77 ? 8.599 -7.371 11.763 1.00 65.50 77 ASN A CA 1
ATOM 619 C C . ASN A 1 77 ? 7.702 -8.460 12.366 1.00 65.50 77 ASN A C 1
ATOM 621 O O . ASN A 1 77 ? 6.762 -8.915 11.718 1.00 65.50 77 ASN A O 1
ATOM 625 N N . ASP A 1 78 ? 7.964 -8.842 13.617 1.00 68.25 78 ASP A N 1
ATOM 626 C CA . ASP A 1 78 ? 7.049 -9.685 14.387 1.00 68.25 78 ASP A CA 1
ATOM 627 C C . ASP A 1 78 ? 5.921 -8.818 14.965 1.00 68.25 78 ASP A C 1
ATOM 629 O O . ASP A 1 78 ? 6.143 -7.988 15.847 1.00 68.25 78 ASP A O 1
ATOM 633 N N . THR A 1 79 ? 4.720 -8.977 14.414 1.00 71.50 79 THR A N 1
ATOM 634 C CA . THR A 1 79 ? 3.490 -8.281 14.824 1.00 71.50 79 THR A CA 1
ATOM 635 C C . THR A 1 79 ? 2.522 -9.217 15.550 1.00 71.50 79 THR A C 1
ATOM 637 O O . THR A 1 79 ? 1.351 -8.872 15.736 1.00 71.50 79 THR A O 1
ATOM 640 N N . SER A 1 80 ? 2.983 -10.409 15.948 1.00 70.56 80 SER A N 1
ATOM 641 C CA . SER A 1 80 ? 2.129 -11.456 16.514 1.00 70.56 80 SER A CA 1
ATOM 642 C C . SER A 1 80 ? 1.448 -11.038 17.817 1.00 70.56 80 SER A C 1
ATOM 644 O O . SER A 1 80 ? 0.306 -11.423 18.044 1.00 70.56 80 SER A O 1
ATOM 646 N N . ASP A 1 81 ? 2.074 -10.184 18.626 1.00 77.69 81 ASP A N 1
ATOM 647 C CA . ASP A 1 81 ? 1.520 -9.684 19.894 1.00 77.69 81 ASP A CA 1
ATOM 648 C C . ASP A 1 81 ? 0.656 -8.418 19.748 1.00 77.69 81 ASP A C 1
ATOM 650 O O . ASP A 1 81 ? 0.093 -7.912 20.724 1.00 77.69 81 ASP A O 1
ATOM 654 N N . GLU A 1 82 ? 0.508 -7.890 18.532 1.00 88.12 82 GLU A N 1
ATOM 655 C CA . GLU A 1 82 ? -0.327 -6.717 18.283 1.00 88.12 82 GLU A CA 1
ATOM 656 C C . GLU A 1 82 ? -1.810 -7.095 18.255 1.00 88.12 82 GLU A C 1
ATOM 658 O O . GLU A 1 82 ? -2.197 -8.1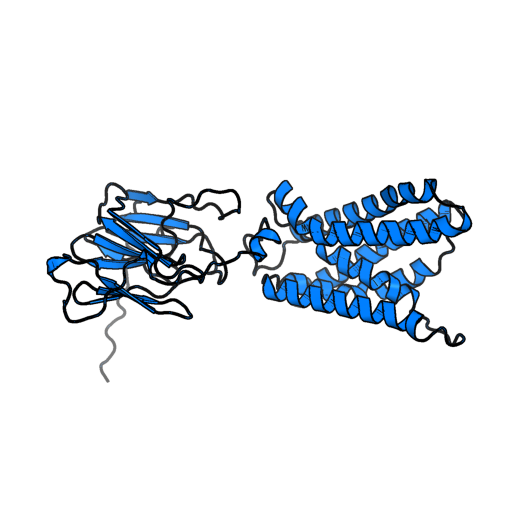39 17.731 1.00 88.12 82 GLU A O 1
ATOM 663 N N . LEU A 1 83 ? -2.662 -6.246 18.832 1.00 91.44 83 LEU A N 1
ATOM 664 C CA . LEU A 1 83 ? -4.111 -6.466 18.824 1.00 91.44 83 LEU A CA 1
ATOM 665 C C . LEU A 1 83 ? -4.737 -6.096 17.470 1.00 91.44 83 LEU A C 1
ATOM 667 O O . LEU A 1 83 ? -5.676 -6.767 17.042 1.00 91.44 83 LEU A O 1
ATOM 671 N N . GLY A 1 84 ? -4.176 -5.093 16.784 1.00 88.81 84 GLY A N 1
ATOM 672 C CA . GLY A 1 84 ? -4.700 -4.547 15.528 1.00 88.81 84 GLY A CA 1
ATOM 673 C C . GLY A 1 84 ? -6.000 -3.761 15.713 1.00 88.81 84 GLY A C 1
ATOM 674 O O . GLY A 1 84 ? -6.554 -3.694 16.816 1.00 88.81 84 GLY A O 1
ATOM 675 N N . GLN A 1 85 ? -6.499 -3.165 14.630 1.00 91.50 85 GLN A N 1
ATOM 676 C CA . GLN A 1 85 ? -7.796 -2.498 14.656 1.00 91.50 85 GLN A CA 1
ATOM 677 C C . GLN A 1 85 ? -8.897 -3.543 14.838 1.00 91.50 85 GLN A C 1
ATOM 679 O O . GLN A 1 85 ? -8.940 -4.537 14.112 1.00 91.50 85 GLN A O 1
ATOM 684 N N . ALA A 1 86 ? -9.781 -3.344 15.817 1.00 93.56 86 ALA A N 1
ATOM 685 C CA . ALA A 1 86 ? -10.774 -4.347 16.184 1.00 93.56 86 ALA A CA 1
ATOM 686 C C . ALA A 1 86 ? -12.139 -3.748 16.502 1.00 93.56 86 ALA A C 1
ATOM 688 O O . ALA A 1 86 ? -12.245 -2.689 17.117 1.00 93.56 86 ALA A O 1
ATOM 689 N N . GLY A 1 87 ? -13.189 -4.469 16.110 1.00 95.06 87 GLY A N 1
ATOM 690 C CA . GLY A 1 87 ? -14.515 -4.259 16.672 1.00 95.06 87 GLY A CA 1
ATOM 691 C C . GLY A 1 87 ? -14.561 -4.843 18.077 1.00 95.06 87 GLY A C 1
ATOM 692 O O . GLY A 1 87 ? -14.118 -5.973 18.284 1.00 95.06 87 GLY A O 1
ATOM 693 N N . ILE A 1 88 ? -15.088 -4.075 19.029 1.00 96.75 88 ILE A N 1
ATOM 694 C CA . ILE A 1 88 ? -15.068 -4.423 20.450 1.00 96.75 88 ILE A CA 1
ATOM 695 C C . ILE A 1 88 ? -16.502 -4.563 20.950 1.00 96.75 88 ILE A C 1
ATOM 697 O O . ILE A 1 88 ? -17.324 -3.667 20.764 1.00 96.75 88 ILE A O 1
ATOM 701 N N . ILE A 1 89 ? -16.786 -5.665 21.637 1.00 97.19 89 ILE A N 1
ATOM 702 C CA . ILE A 1 89 ? -17.980 -5.805 22.476 1.00 97.19 89 ILE A CA 1
ATOM 703 C C . ILE A 1 89 ? -17.573 -6.174 23.897 1.00 97.19 89 ILE A C 1
ATOM 705 O O . ILE A 1 89 ? -16.495 -6.721 24.129 1.00 97.19 89 ILE A O 1
ATOM 709 N N . VAL A 1 90 ? -18.442 -5.870 24.857 1.00 96.88 90 VAL A N 1
ATOM 710 C CA . VAL A 1 90 ? -18.162 -6.047 26.284 1.00 96.88 90 VAL A CA 1
ATOM 711 C C . VAL A 1 90 ? -19.166 -7.020 26.879 1.00 96.88 90 VAL A C 1
ATOM 713 O O . VAL A 1 90 ? -20.373 -6.855 26.703 1.00 96.88 90 VAL A O 1
ATOM 716 N N . ALA A 1 91 ? -18.671 -8.024 27.596 1.00 95.38 91 ALA A N 1
ATOM 717 C CA . ALA A 1 91 ? -19.497 -8.971 28.334 1.00 95.38 91 ALA A CA 1
ATOM 718 C C . ALA A 1 91 ? -18.722 -9.522 29.532 1.00 95.38 91 ALA A C 1
ATOM 720 O O . ALA A 1 91 ? -17.542 -9.835 29.408 1.00 95.38 91 ALA A O 1
ATOM 721 N N . ASP A 1 92 ? -19.380 -9.648 30.687 1.00 92.94 92 ASP A N 1
ATOM 722 C CA . ASP A 1 92 ? -18.806 -10.288 31.883 1.00 92.94 92 ASP A CA 1
ATOM 723 C C . ASP A 1 92 ? -17.410 -9.744 32.286 1.00 92.94 92 ASP A C 1
ATOM 725 O O . ASP A 1 92 ? -16.445 -10.483 32.508 1.00 92.94 92 ASP A O 1
ATOM 729 N N . GLY A 1 93 ? -17.265 -8.413 32.291 1.00 94.12 93 GLY A N 1
ATOM 730 C CA . GLY A 1 93 ? -16.000 -7.739 32.618 1.00 94.12 93 GLY A CA 1
ATOM 731 C C . GLY A 1 93 ? -14.853 -8.019 31.635 1.00 94.12 93 GLY A C 1
ATOM 732 O O . GLY A 1 93 ? -13.684 -7.840 31.982 1.00 94.12 93 GLY A O 1
ATOM 733 N N . LYS A 1 94 ? -15.166 -8.496 30.426 1.00 96.44 94 LYS A N 1
ATOM 734 C CA . LYS A 1 94 ? -14.204 -8.828 29.371 1.00 96.44 94 LYS A CA 1
ATOM 735 C C . LYS A 1 94 ? -14.507 -8.043 28.105 1.00 96.44 94 LYS A C 1
ATOM 737 O O . LYS A 1 94 ? -15.662 -7.738 27.808 1.00 96.44 94 LYS A O 1
ATOM 742 N N . LEU A 1 95 ? -13.452 -7.752 27.357 1.00 97.75 95 LEU A N 1
ATOM 743 C CA . LEU A 1 95 ? -13.525 -7.199 26.014 1.00 97.75 95 LEU A CA 1
ATOM 744 C C . LEU A 1 95 ? -13.359 -8.353 25.026 1.00 97.75 95 LEU A C 1
ATOM 746 O O . LEU A 1 95 ? -12.377 -9.092 25.092 1.00 97.75 95 LEU A O 1
ATOM 750 N N . ILE A 1 96 ? -14.317 -8.510 24.122 1.00 97.69 96 ILE A N 1
ATOM 751 C CA . ILE A 1 96 ? -14.265 -9.469 23.021 1.00 97.69 96 ILE A CA 1
ATOM 752 C C . ILE A 1 96 ? -13.965 -8.663 21.762 1.00 97.69 96 ILE A C 1
ATOM 754 O O . ILE A 1 96 ? -14.785 -7.859 21.313 1.00 97.69 96 ILE A O 1
ATOM 758 N N . LEU A 1 97 ? -12.769 -8.859 21.228 1.00 97.06 97 LEU A N 1
ATOM 759 C CA . LEU A 1 97 ? -12.243 -8.154 20.073 1.00 97.06 97 LEU A CA 1
ATOM 760 C C . LEU A 1 97 ? -12.294 -9.080 18.874 1.00 97.06 97 LEU A C 1
ATOM 762 O O . LEU A 1 97 ? -11.831 -10.216 18.951 1.00 97.06 97 LEU A O 1
ATOM 766 N N . PHE A 1 98 ? -12.781 -8.568 17.754 1.00 96.50 98 PHE A N 1
ATOM 767 C CA . PHE A 1 98 ? -12.550 -9.191 16.463 1.00 96.50 98 PHE A CA 1
ATOM 768 C C .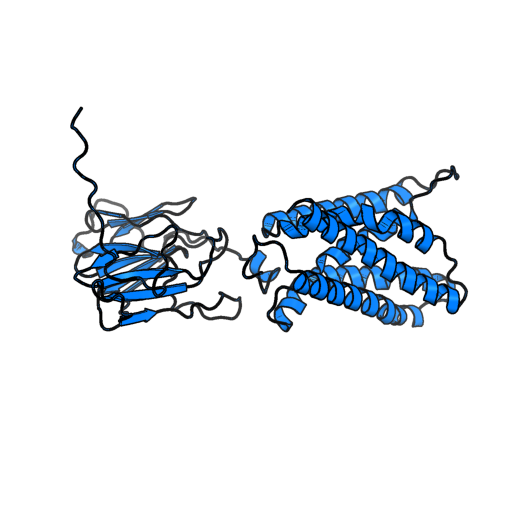 PHE A 1 98 ? -11.748 -8.230 15.600 1.00 96.50 98 PHE A C 1
ATOM 770 O O . PHE A 1 98 ? -12.246 -7.162 15.231 1.00 96.50 98 PHE A O 1
ATOM 777 N N . ASN A 1 99 ? -10.477 -8.570 15.384 1.00 93.12 99 ASN A N 1
ATOM 778 C CA . ASN A 1 99 ? -9.544 -7.691 14.699 1.00 93.12 99 ASN A CA 1
ATOM 779 C C . ASN A 1 99 ? -9.621 -7.842 13.179 1.00 93.12 99 ASN A C 1
ATOM 781 O O . ASN A 1 99 ? -10.133 -8.822 12.634 1.00 93.12 99 ASN A O 1
ATOM 785 N N . GLU A 1 100 ? -9.060 -6.866 12.482 1.00 89.50 100 GLU A N 1
ATOM 786 C CA . GLU A 1 100 ? -9.024 -6.830 11.024 1.00 89.50 100 GLU A CA 1
ATOM 787 C C . GLU A 1 100 ? -8.241 -7.976 10.382 1.00 89.50 100 GLU A C 1
ATOM 789 O O . GLU A 1 100 ? -8.477 -8.283 9.218 1.00 89.50 100 GLU A O 1
ATOM 794 N N . ARG A 1 101 ? -7.370 -8.650 11.143 1.00 88.06 101 ARG A N 1
ATOM 795 C CA . ARG A 1 101 ? -6.642 -9.855 10.717 1.00 88.06 101 ARG A CA 1
ATOM 796 C C . ARG A 1 101 ? -7.509 -11.124 10.782 1.00 88.06 101 ARG A C 1
ATOM 798 O O . ARG A 1 101 ? -7.052 -12.195 10.379 1.00 88.06 101 ARG A O 1
ATOM 805 N N . GLY A 1 102 ? -8.750 -11.020 11.263 1.00 91.69 102 GLY A N 1
ATOM 806 C CA . GLY A 1 102 ? -9.680 -12.141 11.393 1.00 91.69 102 GLY A CA 1
ATOM 807 C C . GLY A 1 102 ? -9.446 -12.986 12.647 1.00 91.69 102 GLY A C 1
ATOM 808 O O . GLY A 1 102 ? -9.808 -14.169 12.671 1.00 91.69 102 GLY A O 1
ATOM 809 N N . GLU A 1 103 ? -8.833 -12.409 13.680 1.00 93.75 103 GLU A N 1
ATOM 810 C CA . GLU A 1 103 ? -8.597 -13.042 14.976 1.00 93.75 103 GLU A CA 1
ATOM 811 C C . GLU A 1 103 ? -9.640 -12.598 16.000 1.00 93.75 103 GLU A C 1
ATOM 813 O O . GLU A 1 103 ? -9.969 -11.415 16.111 1.00 93.75 103 GLU A O 1
ATOM 818 N N . LEU A 1 104 ? -10.130 -13.559 16.781 1.00 96.25 104 LEU A N 1
ATOM 819 C CA . LEU A 1 104 ? -10.960 -13.317 17.951 1.00 96.25 104 LEU A CA 1
ATOM 820 C C . LEU A 1 104 ? -10.060 -13.306 19.189 1.00 96.25 104 LEU A C 1
ATOM 822 O O . LEU A 1 104 ? -9.337 -14.271 19.448 1.00 96.25 104 LEU A O 1
ATOM 826 N N . ILE A 1 105 ? -10.089 -12.212 19.941 1.00 96.12 105 ILE A N 1
ATOM 827 C CA . ILE A 1 105 ? -9.210 -11.978 21.086 1.00 96.12 105 ILE A CA 1
ATOM 828 C C . ILE A 1 105 ? -10.072 -11.602 22.286 1.00 96.12 105 ILE A C 1
ATOM 830 O O . ILE A 1 105 ? -10.948 -10.746 22.199 1.00 96.12 105 ILE A O 1
ATOM 834 N N . LEU A 1 106 ? -9.824 -12.248 23.418 1.00 96.31 106 LEU A N 1
ATOM 835 C CA . LEU A 1 106 ? -10.513 -11.993 24.672 1.00 96.31 106 LEU A CA 1
ATOM 836 C C . LEU A 1 106 ? -9.550 -11.309 25.637 1.00 96.31 106 LEU A C 1
ATOM 838 O O . LEU A 1 106 ? -8.503 -11.870 25.960 1.00 96.31 106 LEU A O 1
ATOM 842 N N . LEU A 1 107 ? -9.908 -10.122 26.114 1.00 97.06 107 LEU A N 1
ATOM 843 C CA . LEU A 1 107 ? -9.143 -9.372 27.107 1.00 97.06 107 LEU A CA 1
ATOM 844 C C . LEU A 1 107 ? -9.949 -9.234 28.395 1.00 97.06 107 LEU A C 1
ATOM 846 O O . LEU A 1 107 ? -11.177 -9.119 28.363 1.00 97.06 107 LEU A O 1
ATOM 850 N N . ARG A 1 108 ? -9.266 -9.166 29.538 1.00 97.50 108 ARG A N 1
ATOM 851 C CA . ARG A 1 108 ? -9.883 -8.649 30.764 1.00 97.50 108 ARG A CA 1
ATOM 852 C C . ARG A 1 108 ? -10.005 -7.128 30.662 1.00 97.50 108 ARG A C 1
ATOM 854 O O . ARG A 1 108 ? -9.049 -6.468 30.266 1.00 97.50 108 ARG A O 1
ATOM 861 N N . ALA A 1 109 ? -11.147 -6.562 31.058 1.00 97.12 109 ALA A N 1
ATOM 862 C CA . ALA A 1 109 ? -11.262 -5.116 31.238 1.00 97.12 109 ALA A CA 1
ATOM 863 C C . ALA A 1 109 ? -10.465 -4.711 32.490 1.00 97.12 109 ALA A C 1
ATOM 865 O O . ALA A 1 109 ? -10.953 -4.818 33.616 1.00 97.12 109 ALA A O 1
ATOM 866 N N . ASN A 1 110 ? -9.199 -4.341 32.294 1.00 97.00 110 ASN A N 1
ATOM 867 C CA . ASN A 1 110 ? -8.258 -4.024 33.360 1.00 97.00 110 ASN A CA 1
ATOM 868 C C . ASN A 1 110 ? -7.602 -2.659 33.089 1.00 97.00 110 ASN A C 1
ATOM 870 O O . ASN A 1 110 ? -6.872 -2.521 32.107 1.00 97.00 110 ASN A O 1
ATOM 874 N N . PRO A 1 111 ? -7.796 -1.651 33.958 1.00 97.00 111 PRO A N 1
ATOM 875 C CA . PRO A 1 111 ? -7.213 -0.328 33.759 1.00 97.00 111 PRO A CA 1
ATOM 876 C C . PRO A 1 111 ? -5.700 -0.283 34.005 1.00 97.00 111 PRO A C 1
ATOM 878 O O . PRO A 1 111 ? -5.070 0.702 33.652 1.00 97.00 111 PRO A O 1
ATOM 881 N N . LYS A 1 112 ? -5.097 -1.312 34.616 1.00 97.56 112 LYS A N 1
ATOM 882 C CA . LYS A 1 112 ? -3.674 -1.299 34.996 1.00 97.56 112 LYS A CA 1
ATOM 883 C C . LYS A 1 112 ? -2.743 -1.843 33.916 1.00 97.56 112 LYS A C 1
ATOM 885 O O . LYS A 1 112 ? -1.575 -1.478 33.900 1.00 97.56 112 LYS A O 1
ATOM 890 N N . GLN A 1 113 ? -3.229 -2.757 33.079 1.00 96.62 113 GLN A N 1
ATOM 891 C CA . GLN A 1 113 ? -2.443 -3.398 32.024 1.00 96.62 113 GLN A CA 1
ATOM 892 C C . GLN A 1 113 ? -3.347 -4.113 31.016 1.00 96.62 113 GLN A C 1
ATOM 894 O O . GLN A 1 113 ? -4.467 -4.510 31.346 1.00 96.62 113 GLN A O 1
ATOM 899 N N . CYS A 1 114 ? -2.814 -4.361 29.821 1.00 96.19 114 CYS A N 1
ATOM 900 C CA . CYS A 1 114 ? -3.416 -5.261 28.844 1.00 96.19 114 CYS A CA 1
ATOM 901 C C . CYS A 1 114 ? -3.258 -6.725 29.300 1.00 96.19 114 CYS A C 1
ATOM 903 O O . CYS A 1 114 ? -2.142 -7.218 29.445 1.00 96.19 114 CYS A O 1
ATOM 905 N N . GLU A 1 115 ? -4.370 -7.431 29.523 1.00 95.81 115 GLU A N 1
ATOM 906 C CA . GLU A 1 115 ? -4.379 -8.844 29.931 1.00 95.81 115 GLU A CA 1
ATOM 907 C C . GLU A 1 115 ? -5.162 -9.679 28.909 1.00 95.81 115 GLU A C 1
ATOM 909 O O . GLU A 1 115 ? -6.396 -9.719 28.932 1.00 95.81 115 GLU A O 1
ATOM 914 N N . ILE A 1 116 ? -4.435 -10.338 28.000 1.00 95.62 116 ILE A N 1
ATOM 915 C CA . ILE A 1 116 ? -5.006 -11.239 26.990 1.00 95.62 116 ILE A CA 1
ATOM 916 C C . ILE A 1 116 ? -5.316 -12.586 27.650 1.00 95.62 116 ILE A C 1
ATOM 918 O O . ILE A 1 116 ? -4.421 -13.284 28.116 1.00 95.62 116 ILE A O 1
ATOM 922 N N . LEU A 1 117 ? -6.595 -12.956 27.668 1.00 95.38 117 LEU A N 1
ATOM 923 C CA . LEU A 1 117 ? -7.087 -14.213 28.236 1.00 95.38 117 LEU A CA 1
ATOM 924 C C . LEU A 1 117 ? -7.065 -15.348 27.210 1.00 95.38 117 LEU A C 1
ATOM 926 O O . LEU A 1 117 ? -6.774 -16.491 27.552 1.00 95.38 117 LEU A O 1
ATOM 930 N N . ALA A 1 118 ? -7.400 -15.040 25.956 1.00 93.62 118 ALA A N 1
ATOM 931 C CA . ALA A 1 118 ? -7.402 -15.999 24.858 1.00 93.62 118 ALA A CA 1
ATOM 932 C C . ALA A 1 118 ? -7.282 -15.285 23.506 1.00 93.62 118 ALA A C 1
ATOM 934 O O . ALA A 1 118 ? -7.708 -14.139 23.356 1.00 93.62 118 ALA A O 1
ATOM 935 N N . ARG A 1 119 ? -6.744 -15.988 22.507 1.00 94.00 119 ARG A N 1
ATOM 936 C CA . ARG A 1 119 ? -6.677 -15.545 21.110 1.00 94.00 119 ARG A CA 1
ATOM 937 C C . ARG A 1 119 ? -6.838 -16.747 20.188 1.00 94.00 119 ARG A C 1
ATOM 939 O O . ARG A 1 119 ? -6.188 -17.770 20.397 1.00 94.00 119 ARG A O 1
ATOM 946 N N . CYS A 1 120 ? -7.649 -16.617 19.145 1.00 92.75 120 CYS A N 1
ATOM 947 C CA . CYS A 1 120 ? -7.731 -17.612 18.081 1.00 92.75 120 CYS A CA 1
ATOM 948 C C . CYS A 1 120 ? -7.949 -16.976 16.705 1.00 92.75 120 CYS A C 1
ATOM 950 O O . CYS A 1 120 ? -8.529 -15.901 16.569 1.00 92.75 120 CYS A O 1
ATOM 952 N N . LYS A 1 121 ? -7.479 -17.669 15.667 1.00 92.75 121 LYS A N 1
ATOM 953 C CA . LYS A 1 121 ? -7.712 -17.312 14.264 1.00 92.75 121 LYS A CA 1
ATOM 954 C C . LYS A 1 121 ? -9.064 -17.868 13.835 1.00 92.75 121 LYS A C 1
ATOM 956 O O . LYS A 1 121 ? -9.304 -19.057 14.027 1.00 92.75 121 LYS A O 1
ATOM 961 N N . VAL A 1 122 ? -9.929 -17.023 13.273 1.00 94.00 122 VAL A N 1
ATOM 962 C CA . VAL A 1 122 ? -11.285 -17.425 12.873 1.00 94.00 122 VAL A CA 1
ATOM 963 C C . VAL A 1 122 ? -11.488 -17.250 11.372 1.00 94.00 122 VAL A C 1
ATOM 965 O O . VAL A 1 122 ? -11.696 -18.239 10.677 1.00 94.00 122 VAL A O 1
ATOM 968 N N . LEU A 1 123 ? -11.384 -16.023 10.853 1.00 92.56 123 LEU A N 1
ATOM 969 C CA . LEU A 1 123 ? -11.615 -15.707 9.436 1.00 92.56 123 LEU A CA 1
ATOM 970 C C . LEU A 1 123 ? -10.386 -15.030 8.819 1.00 92.56 123 LEU A C 1
ATOM 972 O O . LEU A 1 123 ? -10.464 -13.899 8.344 1.00 92.56 123 LEU A O 1
ATOM 976 N N . THR A 1 124 ? -9.235 -15.708 8.840 1.00 87.75 124 THR A N 1
ATOM 977 C CA . THR A 1 124 ? -8.014 -15.163 8.222 1.00 87.75 124 THR A CA 1
ATOM 978 C C . THR A 1 124 ? -8.106 -15.178 6.693 1.00 87.75 124 THR A C 1
ATOM 980 O O . THR A 1 124 ? -8.875 -15.956 6.110 1.00 87.75 124 THR A O 1
ATOM 983 N N . GLY A 1 125 ? -7.328 -14.306 6.046 1.00 80.69 125 GLY A N 1
ATOM 984 C CA . GLY A 1 125 ? -7.222 -14.223 4.585 1.00 80.69 125 GLY A CA 1
ATOM 985 C C . GLY A 1 125 ? -7.768 -12.928 3.980 1.00 80.69 125 GLY A C 1
ATOM 986 O O . GLY A 1 125 ? -7.283 -12.476 2.948 1.00 80.69 125 GLY A O 1
ATOM 987 N N . GLU A 1 126 ? -8.736 -12.299 4.640 1.00 83.25 126 GLU A N 1
ATOM 988 C CA . GLU A 1 126 ? -9.356 -11.051 4.192 1.00 83.25 126 GLU A CA 1
ATOM 989 C C . GLU A 1 126 ? -9.498 -10.093 5.369 1.00 83.25 126 GLU A C 1
ATOM 991 O O . GLU A 1 126 ? -9.727 -10.527 6.502 1.00 83.25 126 GLU A O 1
ATOM 996 N N . LEU A 1 127 ? -9.409 -8.790 5.094 1.00 84.94 127 LEU A N 1
ATOM 997 C CA . LEU A 1 127 ? -9.619 -7.794 6.133 1.00 84.94 127 LEU A CA 1
ATOM 998 C C . LEU A 1 127 ? -11.041 -7.820 6.668 1.00 84.94 127 LEU A C 1
ATOM 1000 O O . LEU A 1 127 ? -12.017 -7.989 5.927 1.00 84.94 127 LEU A O 1
ATOM 1004 N N . THR A 1 128 ? -11.138 -7.591 7.973 1.00 88.00 128 THR A N 1
ATOM 1005 C CA . THR A 1 128 ? -12.402 -7.685 8.682 1.00 88.00 128 THR A CA 1
ATOM 1006 C C . THR A 1 128 ? -12.738 -6.431 9.483 1.00 88.00 128 THR A C 1
ATOM 1008 O O . THR A 1 128 ? -12.158 -6.160 10.524 1.00 88.00 128 THR A O 1
ATOM 1011 N N . TRP A 1 129 ? -13.751 -5.691 9.038 1.00 88.06 129 TRP A N 1
ATOM 1012 C CA . TRP A 1 129 ? -14.210 -4.467 9.714 1.00 88.06 129 TRP A CA 1
ATOM 1013 C C . TRP A 1 129 ? -15.628 -4.571 10.275 1.00 88.06 129 TRP A C 1
ATOM 1015 O O . TRP A 1 129 ? -16.233 -3.563 10.627 1.00 88.06 129 TRP A O 1
ATOM 1025 N N . THR A 1 130 ? -16.198 -5.778 10.337 1.00 89.44 130 THR A N 1
ATOM 1026 C CA . THR A 1 130 ? -17.525 -5.959 10.938 1.00 89.44 130 THR A CA 1
ATOM 1027 C C . THR A 1 130 ? -17.372 -6.190 12.442 1.00 89.44 130 THR A C 1
ATOM 1029 O O . THR A 1 130 ? -16.714 -7.164 12.816 1.00 89.44 130 THR A O 1
ATOM 1032 N N . PRO A 1 131 ? -17.985 -5.359 13.307 1.00 91.56 131 PRO A N 1
ATOM 1033 C CA . PRO A 1 131 ? -17.988 -5.607 14.743 1.00 91.56 131 PRO A CA 1
ATOM 1034 C C . PRO A 1 131 ? -18.591 -6.979 15.085 1.00 91.56 131 PRO A C 1
ATOM 1036 O O . PRO A 1 131 ? -19.568 -7.387 14.446 1.00 91.56 131 PRO A O 1
ATOM 1039 N N . PRO A 1 132 ? -18.044 -7.695 16.083 1.00 95.88 132 PRO A N 1
ATOM 1040 C CA . PRO A 1 132 ? -18.616 -8.959 16.525 1.00 95.88 132 PRO A CA 1
ATOM 1041 C C . PRO A 1 132 ? -19.964 -8.731 17.221 1.00 95.88 132 PRO A C 1
ATOM 1043 O O . PRO A 1 132 ? -20.220 -7.663 17.774 1.00 95.88 132 PRO A O 1
ATOM 1046 N N . ILE A 1 133 ? -20.820 -9.754 17.245 1.00 96.12 133 ILE A N 1
ATOM 1047 C CA . ILE A 1 133 ? -22.069 -9.745 18.023 1.00 96.12 133 ILE A CA 1
ATOM 1048 C C . ILE A 1 133 ? -22.077 -10.948 18.957 1.00 96.12 133 ILE A C 1
ATOM 1050 O O . ILE A 1 133 ? -21.862 -12.070 18.512 1.00 96.12 133 ILE A O 1
ATOM 1054 N N . LEU A 1 134 ? -22.369 -10.731 20.239 1.00 96.12 134 LEU A N 1
ATOM 1055 C CA . LEU A 1 134 ? -22.551 -11.805 21.213 1.00 96.12 134 LEU A CA 1
ATOM 1056 C C . LEU A 1 134 ? -24.038 -12.097 21.410 1.00 96.12 134 LEU A C 1
ATOM 1058 O O . LEU A 1 134 ? -24.815 -11.213 21.769 1.00 96.12 134 LEU A O 1
ATOM 1062 N N . HIS A 1 135 ? -24.427 -13.357 21.253 1.00 93.62 135 HIS A N 1
ATOM 1063 C CA . HIS A 1 135 ? -25.760 -13.829 21.601 1.00 93.62 135 HIS A CA 1
ATOM 1064 C C . HIS A 1 135 ? -25.684 -15.229 22.213 1.00 93.62 135 HIS A C 1
ATOM 1066 O O . HIS A 1 135 ? -25.184 -16.153 21.582 1.00 93.62 135 HIS A O 1
ATOM 1072 N N . ARG A 1 136 ? -26.192 -15.394 23.444 1.00 91.00 136 ARG A N 1
ATOM 1073 C CA . ARG A 1 136 ? -26.270 -16.692 24.153 1.00 91.00 136 ARG A CA 1
ATOM 1074 C C . ARG A 1 136 ? -24.942 -17.470 24.191 1.00 91.00 136 ARG A C 1
ATOM 1076 O O . ARG A 1 136 ? -24.913 -18.672 23.966 1.00 91.00 136 ARG A O 1
ATOM 1083 N N . GLY A 1 137 ? -23.837 -16.773 24.458 1.00 91.38 137 GLY A N 1
ATOM 1084 C CA . GLY A 1 137 ? -22.500 -17.381 24.507 1.00 91.38 137 GLY A CA 1
ATOM 1085 C C . GLY A 1 137 ? -21.855 -17.621 23.137 1.00 91.38 137 GLY A C 1
ATOM 1086 O O . GLY A 1 137 ? -20.712 -18.060 23.089 1.00 91.38 137 GLY A O 1
ATOM 1087 N N . CYS A 1 138 ? -22.540 -17.296 22.038 1.00 93.25 138 CYS A N 1
ATOM 1088 C CA . CYS A 1 138 ? -22.007 -17.366 20.681 1.00 93.25 138 CYS A CA 1
ATOM 1089 C C . CYS A 1 138 ? -21.593 -15.983 20.175 1.00 93.25 138 CYS A C 1
ATOM 1091 O O . CYS A 1 138 ? -22.410 -15.061 20.137 1.00 93.25 138 CYS A O 1
ATOM 1093 N N . VAL A 1 139 ? -20.342 -15.852 19.742 1.00 96.62 139 VAL A N 1
ATOM 1094 C CA . VAL A 1 139 ? -19.830 -14.686 19.024 1.00 96.62 139 VAL A CA 1
ATOM 1095 C C . VAL A 1 139 ? -19.989 -14.914 17.528 1.00 96.62 139 VAL A C 1
ATOM 1097 O O . VAL A 1 139 ? -19.397 -15.827 16.954 1.00 96.62 139 VAL A O 1
ATOM 1100 N N . PHE A 1 140 ? -20.777 -14.061 16.891 1.00 96.81 140 PHE A N 1
ATOM 1101 C CA . PHE A 1 140 ? -20.963 -14.028 15.451 1.00 96.81 140 PHE A CA 1
ATOM 1102 C C . PHE A 1 140 ? -19.987 -13.033 14.843 1.00 96.81 140 PHE A C 1
ATOM 1104 O O . PHE A 1 140 ? -19.930 -11.870 15.248 1.00 96.81 140 PHE A O 1
ATOM 1111 N N . VAL A 1 141 ? -19.231 -13.506 13.861 1.00 96.38 141 VAL A N 1
ATOM 1112 C CA . VAL A 1 141 ? -18.213 -12.739 13.149 1.00 96.38 141 VAL A CA 1
ATOM 1113 C C . VAL A 1 141 ? -18.345 -12.957 11.650 1.00 96.38 141 VAL A C 1
ATOM 1115 O O . VAL A 1 141 ? -18.802 -14.011 11.208 1.00 96.38 141 VAL A O 1
ATOM 1118 N N . ARG A 1 142 ? -17.943 -11.971 10.847 1.00 94.44 142 ARG A N 1
ATOM 1119 C CA . ARG A 1 142 ? -17.912 -12.107 9.388 1.00 94.44 142 ARG A CA 1
ATOM 1120 C C . ARG A 1 142 ? -16.829 -11.251 8.760 1.00 94.44 142 ARG A C 1
ATOM 1122 O O . ARG A 1 142 ? -16.537 -10.174 9.271 1.00 94.44 142 ARG A O 1
ATOM 1129 N N . ASN A 1 143 ? -16.336 -11.692 7.614 1.00 90.56 143 ASN A N 1
ATOM 1130 C CA . ASN A 1 143 ? -15.550 -10.883 6.692 1.00 90.56 143 ASN A CA 1
ATOM 1131 C C . ASN A 1 143 ? -16.373 -10.632 5.403 1.00 90.56 143 ASN A C 1
ATOM 1133 O O . ASN A 1 143 ? -17.611 -10.638 5.448 1.00 90.56 143 ASN A O 1
ATOM 1137 N N . GLN A 1 144 ? -15.718 -10.342 4.275 1.00 86.19 144 GLN A N 1
ATOM 1138 C CA . GLN A 1 144 ? -16.394 -10.085 2.994 1.00 86.19 144 GLN A CA 1
ATOM 1139 C C . GLN A 1 144 ? -17.067 -11.334 2.406 1.00 86.19 144 GLN A C 1
ATOM 1141 O O . GLN A 1 144 ? -18.132 -11.221 1.800 1.00 86.19 144 GLN A O 1
ATOM 1146 N N . SER A 1 145 ? -16.469 -12.514 2.586 1.00 89.38 145 SER A N 1
ATOM 1147 C CA . SER A 1 145 ? -16.887 -13.749 1.911 1.00 89.38 145 SER A CA 1
ATOM 1148 C C . SER A 1 145 ? -17.556 -14.776 2.830 1.00 89.38 145 SER A C 1
ATOM 1150 O O . SER A 1 145 ? -18.301 -15.637 2.360 1.00 89.38 145 SER A O 1
ATOM 1152 N N . ARG A 1 146 ? -17.294 -14.716 4.139 1.00 91.81 146 ARG A N 1
ATOM 1153 C CA . ARG A 1 146 ? -17.614 -15.765 5.115 1.00 91.81 146 ARG A CA 1
ATOM 1154 C C . ARG A 1 146 ? -18.144 -15.187 6.423 1.00 91.81 146 ARG A C 1
ATOM 1156 O O . ARG A 1 146 ? -17.837 -14.059 6.807 1.00 91.81 146 ARG A O 1
ATOM 1163 N N . ALA A 1 147 ? -18.905 -16.007 7.141 1.00 94.19 147 ALA A N 1
ATOM 1164 C CA . ALA A 1 147 ? -19.333 -15.757 8.511 1.00 94.19 147 ALA A CA 1
ATOM 1165 C C . ALA A 1 147 ? -19.075 -16.998 9.372 1.00 94.19 147 ALA A C 1
ATOM 1167 O O . ALA A 1 147 ? -19.135 -18.123 8.877 1.00 94.19 147 ALA A O 1
ATOM 1168 N N . ALA A 1 148 ? -18.794 -16.790 10.654 1.00 94.12 148 ALA A N 1
ATOM 1169 C CA . ALA A 1 148 ? -18.597 -17.850 11.631 1.00 94.12 148 ALA A CA 1
ATOM 1170 C C . ALA A 1 148 ? -19.328 -17.526 12.939 1.00 94.12 148 ALA A C 1
ATOM 1172 O O . ALA A 1 148 ? -19.561 -16.366 13.281 1.00 94.12 148 ALA A O 1
ATOM 1173 N N . CYS A 1 149 ? -19.684 -18.582 13.665 1.00 94.12 149 CYS A N 1
ATOM 1174 C CA . CYS A 1 149 ? -20.295 -18.526 14.985 1.00 94.12 149 CYS A CA 1
ATOM 1175 C C . CYS A 1 149 ? -19.394 -19.293 15.950 1.00 94.12 149 CYS A C 1
ATOM 1177 O O . CYS A 1 149 ? -19.218 -20.500 15.796 1.00 94.12 149 CYS A O 1
ATOM 1179 N N . ILE A 1 150 ? -18.819 -18.593 16.925 1.00 93.56 150 ILE A N 1
ATOM 1180 C CA . ILE A 1 150 ? -17.847 -19.146 17.868 1.00 93.56 150 I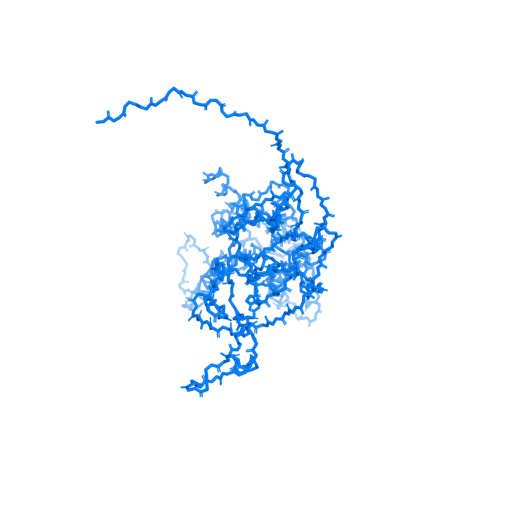LE A CA 1
ATOM 1181 C C . ILE A 1 150 ? -18.451 -19.156 19.259 1.00 93.56 150 ILE A C 1
ATOM 1183 O O . ILE A 1 150 ? -18.760 -18.107 19.819 1.00 93.56 150 ILE A O 1
ATOM 1187 N N . TYR A 1 151 ? -18.614 -20.343 19.827 1.00 92.25 151 TYR A N 1
ATOM 1188 C CA . TYR A 1 151 ? -19.054 -20.475 21.206 1.00 92.25 151 TYR A CA 1
ATOM 1189 C C . TYR A 1 151 ? -17.899 -20.169 22.168 1.00 92.25 151 TYR A C 1
ATOM 1191 O O . TYR A 1 151 ? -16.820 -20.744 22.042 1.00 92.25 151 TYR A O 1
ATOM 1199 N N . ILE A 1 152 ? -18.127 -19.262 23.118 1.00 90.88 152 ILE A N 1
ATOM 1200 C CA . ILE A 1 152 ? -17.135 -18.798 24.107 1.00 90.88 152 ILE A CA 1
ATOM 1201 C C . ILE A 1 152 ? -17.592 -19.012 25.560 1.00 90.88 152 ILE A C 1
ATOM 1203 O O . ILE A 1 152 ? -16.983 -18.475 26.483 1.00 90.88 152 ILE A O 1
ATOM 1207 N N . GLY A 1 153 ? -18.698 -19.734 25.763 1.00 87.38 153 GLY A N 1
ATOM 1208 C CA . GLY A 1 153 ? -19.231 -20.059 27.086 1.00 87.38 153 GLY A CA 1
ATOM 1209 C C . GLY A 1 153 ? -18.652 -21.348 27.670 1.00 87.38 153 GLY A C 1
ATOM 1210 O O . GLY A 1 153 ? -17.672 -21.904 27.173 1.00 87.38 153 GLY A O 1
ATOM 1211 N N . GLU A 1 154 ? -19.289 -21.849 28.726 1.00 88.19 154 GLU A N 1
ATOM 1212 C CA . GLU A 1 154 ? -18.913 -23.123 29.337 1.00 88.19 154 GLU A CA 1
ATOM 1213 C C . GLU A 1 154 ? -19.196 -24.295 28.386 1.00 88.19 154 GLU A C 1
ATOM 1215 O O . GLU A 1 154 ? -20.330 -24.434 27.925 1.00 88.19 154 GLU A O 1
ATOM 1220 N N . PRO A 1 155 ? -18.225 -25.188 28.119 1.00 85.12 155 PRO A N 1
ATOM 1221 C CA . PRO A 1 155 ? -18.426 -26.295 27.184 1.00 85.12 155 PRO A CA 1
ATOM 1222 C C . PRO A 1 155 ? -19.630 -27.191 27.507 1.00 85.12 155 PRO A C 1
ATOM 1224 O O . PRO A 1 155 ? -20.252 -27.721 26.596 1.00 85.12 155 PRO A O 1
ATOM 1227 N N . ALA A 1 156 ? -19.995 -27.324 28.786 1.00 87.50 156 ALA A N 1
ATOM 1228 C CA . ALA A 1 156 ? -21.152 -28.104 29.229 1.00 87.50 156 ALA A CA 1
ATOM 1229 C C . ALA A 1 156 ? -22.511 -27.507 28.808 1.00 87.50 156 ALA A C 1
ATOM 1231 O O . ALA A 1 156 ? -23.524 -28.195 28.858 1.00 87.50 156 ALA A O 1
ATOM 1232 N N . LEU A 1 157 ? -22.545 -26.232 28.412 1.00 87.19 157 LEU A N 1
ATOM 1233 C CA . LEU A 1 157 ? -23.752 -25.527 27.975 1.00 87.19 157 LEU A CA 1
ATOM 1234 C C . LEU A 1 157 ? -23.897 -25.499 26.441 1.00 87.19 157 LEU A C 1
ATOM 1236 O O . LEU A 1 157 ? -24.837 -24.887 25.926 1.00 87.19 157 LEU A O 1
ATOM 1240 N N . LEU A 1 158 ? -22.980 -26.133 25.698 1.00 84.31 158 LEU A N 1
ATOM 1241 C CA . LEU A 1 158 ? -23.104 -26.295 24.249 1.00 84.31 158 LEU A CA 1
ATOM 1242 C C . LEU A 1 158 ? -24.279 -27.227 23.912 1.00 84.31 158 LEU A C 1
ATOM 1244 O O . LEU A 1 158 ? -24.386 -28.305 24.493 1.00 84.31 158 LEU A O 1
ATOM 1248 N N . PRO A 1 159 ? -25.147 -26.866 22.949 1.00 76.88 159 PRO A N 1
ATOM 1249 C CA . PRO A 1 159 ? -26.206 -27.760 22.500 1.00 76.88 159 PRO A CA 1
ATOM 1250 C C . PRO A 1 159 ? -25.635 -29.051 21.898 1.00 76.88 159 PRO A C 1
ATOM 1252 O O . PRO A 1 159 ? -24.928 -29.007 20.894 1.00 76.88 159 PRO A O 1
ATOM 1255 N N . GLU A 1 160 ? -26.006 -30.206 22.452 1.00 81.06 160 GLU A N 1
ATOM 1256 C CA . GLU A 1 160 ? -25.580 -31.524 21.941 1.00 81.06 160 GLU A CA 1
ATOM 1257 C C . GLU A 1 160 ? -26.219 -31.879 20.584 1.00 81.06 160 GLU A C 1
ATOM 1259 O O . GLU A 1 160 ? -25.709 -32.704 19.832 1.00 81.06 160 GLU A O 1
ATOM 1264 N N . ASN A 1 161 ? -27.327 -31.218 20.234 1.00 83.12 161 ASN A N 1
ATOM 1265 C CA . ASN A 1 161 ? -28.124 -31.511 19.038 1.00 83.12 161 ASN A CA 1
ATOM 1266 C C . ASN A 1 161 ? -27.631 -30.803 17.762 1.00 83.12 161 ASN A C 1
ATOM 1268 O O . ASN A 1 161 ? -28.355 -30.765 16.765 1.00 83.12 161 ASN A O 1
ATOM 1272 N N . GLN A 1 162 ? -26.447 -30.188 17.778 1.00 79.88 162 GLN A N 1
ATOM 1273 C CA . GLN A 1 162 ? -25.881 -29.489 16.624 1.00 79.88 162 GLN A CA 1
ATOM 1274 C C . GLN A 1 162 ? -24.461 -29.970 16.345 1.00 79.88 162 GLN A C 1
ATOM 1276 O O . GLN A 1 162 ? -23.658 -30.143 17.256 1.00 79.88 162 GLN A O 1
ATOM 1281 N N . SER A 1 163 ? -24.138 -30.151 15.063 1.00 82.19 163 SER A N 1
ATOM 1282 C CA . SER A 1 163 ? -22.767 -30.422 14.640 1.00 82.19 163 SER A CA 1
ATOM 1283 C C . SER A 1 163 ? -21.890 -29.216 14.968 1.00 82.19 163 SER A C 1
ATOM 1285 O O . SER A 1 163 ? -22.104 -28.128 14.426 1.00 82.19 163 SER A O 1
ATOM 1287 N N . THR A 1 164 ? -20.907 -29.412 15.835 1.00 85.00 164 THR A N 1
ATOM 1288 C CA . THR A 1 164 ? -19.898 -28.408 16.165 1.00 85.00 164 THR A CA 1
ATOM 1289 C C . THR A 1 164 ? -18.618 -28.682 15.385 1.00 85.00 164 THR A C 1
ATOM 1291 O O . THR A 1 164 ? -18.319 -29.820 15.027 1.00 85.00 164 THR A O 1
ATOM 1294 N N . LEU A 1 165 ? -17.879 -27.616 15.089 1.00 86.12 165 LEU A N 1
ATOM 1295 C CA . LEU A 1 165 ? -16.542 -27.689 14.510 1.00 86.12 165 LEU A CA 1
ATOM 1296 C C . LEU A 1 165 ? -15.538 -27.228 15.562 1.00 86.12 165 LEU A C 1
ATOM 1298 O O . LEU A 1 165 ? -15.790 -26.270 16.298 1.00 86.12 165 LEU A O 1
ATOM 1302 N N . SER A 1 166 ? -14.382 -27.877 15.606 1.00 86.88 166 SER A N 1
ATOM 1303 C CA . SER A 1 166 ? -13.219 -27.336 16.298 1.00 86.88 166 SER A CA 1
ATOM 1304 C C . SER A 1 166 ? -12.695 -26.100 15.562 1.00 86.88 166 SER A C 1
ATOM 1306 O O . SER A 1 166 ? -12.831 -25.964 14.345 1.00 86.88 166 SER A O 1
ATOM 1308 N N . LEU A 1 167 ? -12.034 -25.195 16.288 1.00 86.00 167 LEU A N 1
ATOM 1309 C CA . LEU A 1 167 ? -11.419 -24.004 15.686 1.00 86.00 167 LEU A CA 1
ATOM 1310 C C . LEU A 1 167 ? -10.428 -24.358 14.560 1.00 86.00 167 LEU A C 1
ATOM 1312 O O . LEU A 1 167 ? -10.330 -23.626 13.580 1.00 86.00 167 LEU A O 1
ATOM 1316 N N . SER A 1 168 ? -9.727 -25.492 14.672 1.00 85.75 168 SER A N 1
ATOM 1317 C CA . SER A 1 168 ? -8.797 -25.994 13.651 1.00 85.75 168 SER A CA 1
ATOM 1318 C C . SER A 1 168 ? -9.470 -26.434 12.351 1.00 85.75 168 SER A C 1
ATOM 1320 O O . SER A 1 168 ? -8.805 -26.490 11.321 1.00 85.75 168 SER A O 1
ATOM 1322 N N . GLU A 1 169 ? -10.764 -26.750 12.386 1.00 88.31 169 GLU A N 1
ATOM 1323 C CA . GLU A 1 169 ? -11.524 -27.176 11.208 1.00 88.31 169 GLU A CA 1
ATOM 1324 C C . GLU A 1 169 ? -12.112 -25.998 10.431 1.00 88.31 169 GLU A C 1
ATOM 1326 O O . GLU A 1 169 ? -12.564 -26.183 9.301 1.00 88.31 169 GLU A O 1
ATOM 1331 N N . ILE A 1 170 ? -12.092 -24.783 10.995 1.00 86.19 170 ILE A N 1
ATOM 1332 C CA . ILE A 1 170 ? -12.556 -23.589 10.288 1.00 86.19 170 ILE A CA 1
ATOM 1333 C C . ILE A 1 170 ? -11.610 -23.335 9.108 1.00 86.19 170 ILE A C 1
ATOM 1335 O O . ILE A 1 170 ? -10.424 -23.069 9.340 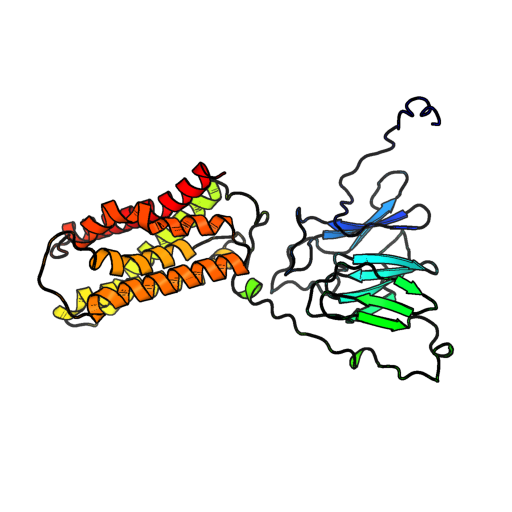1.00 86.19 170 ILE A O 1
ATOM 1339 N N . PRO A 1 171 ? -12.099 -23.365 7.851 1.00 85.00 171 PRO A N 1
ATOM 1340 C CA . PRO A 1 171 ? -11.255 -23.147 6.686 1.00 85.00 171 PRO A CA 1
ATOM 1341 C C . PRO A 1 171 ? -10.545 -21.799 6.789 1.00 85.00 171 PRO A C 1
ATOM 1343 O O . PRO A 1 171 ? -11.191 -20.759 6.899 1.00 85.00 171 PRO A O 1
ATOM 1346 N N . GLN A 1 172 ? -9.216 -21.813 6.756 1.00 84.69 172 GLN A N 1
ATOM 1347 C CA . GLN A 1 172 ? -8.410 -20.596 6.751 1.00 84.69 172 GLN A CA 1
ATOM 1348 C C . GLN A 1 172 ? -7.975 -20.300 5.321 1.00 84.69 172 GLN A C 1
ATOM 1350 O O . GLN A 1 172 ? -7.382 -21.155 4.660 1.00 84.69 172 GLN A O 1
ATOM 1355 N N . GLU A 1 173 ? -8.244 -19.086 4.845 1.00 76.94 173 GLU A N 1
ATOM 1356 C CA . GLU A 1 173 ? -7.665 -18.635 3.587 1.00 76.94 173 GLU A CA 1
ATOM 1357 C C . GLU A 1 173 ? -6.303 -18.016 3.873 1.00 76.94 173 GLU A C 1
ATOM 1359 O O . GLU A 1 173 ? -6.130 -17.217 4.793 1.00 76.94 173 GLU A O 1
ATOM 1364 N N . ARG A 1 174 ? -5.304 -18.392 3.076 1.00 66.00 174 ARG A N 1
ATOM 1365 C CA . ARG A 1 174 ? -4.007 -17.729 3.133 1.00 66.00 174 ARG A CA 1
ATOM 1366 C C . ARG A 1 174 ? -4.074 -16.486 2.265 1.00 66.00 174 ARG A C 1
ATOM 1368 O O . ARG A 1 174 ? -4.061 -16.590 1.041 1.00 66.00 174 ARG A O 1
ATOM 1375 N N . TYR A 1 175 ? -4.095 -15.323 2.905 1.00 65.25 175 TYR A N 1
ATOM 1376 C CA . TYR A 1 175 ? -3.758 -14.088 2.215 1.00 65.25 175 TYR A CA 1
ATOM 1377 C C . TYR A 1 175 ? -2.292 -14.163 1.787 1.00 65.25 175 TYR A C 1
ATOM 1379 O O . TYR A 1 175 ? -1.411 -14.390 2.618 1.00 65.25 175 TYR A O 1
ATOM 1387 N N . TYR A 1 176 ? -2.026 -14.003 0.494 1.00 64.62 176 TYR A N 1
ATOM 1388 C CA . TYR A 1 176 ? -0.666 -13.856 -0.009 1.00 64.62 176 TYR A CA 1
ATOM 1389 C C . TYR A 1 176 ? -0.449 -12.385 -0.350 1.00 64.62 176 TYR A C 1
ATOM 1391 O O . TYR A 1 176 ? -0.961 -11.911 -1.365 1.00 64.62 176 TYR A O 1
ATOM 1399 N N . ASP A 1 177 ? 0.297 -11.665 0.492 1.00 66.62 177 ASP A N 1
ATOM 1400 C CA . ASP A 1 177 ? 0.621 -10.252 0.263 1.00 66.62 177 ASP A CA 1
ATOM 1401 C C . ASP A 1 177 ? 1.694 -10.099 -0.832 1.00 66.62 177 ASP A C 1
ATOM 1403 O O . ASP A 1 177 ? 2.841 -9.721 -0.587 1.00 66.62 177 ASP A O 1
ATOM 1407 N N . TRP A 1 178 ? 1.331 -10.419 -2.075 1.00 70.44 178 TRP A N 1
ATOM 1408 C CA . TRP A 1 178 ? 2.188 -10.172 -3.238 1.00 70.44 178 TRP A CA 1
ATOM 1409 C C . TRP A 1 178 ? 2.475 -8.668 -3.397 1.00 70.44 178 TRP A C 1
ATOM 1411 O O . TRP A 1 178 ? 3.546 -8.296 -3.872 1.00 70.44 178 TRP A O 1
ATOM 1421 N N . ALA A 1 179 ? 1.559 -7.797 -2.951 1.00 68.94 179 ALA A N 1
ATOM 1422 C CA . ALA A 1 179 ? 1.752 -6.353 -2.966 1.00 68.94 179 ALA A CA 1
ATOM 1423 C C . ALA A 1 179 ? 2.900 -5.931 -2.037 1.00 68.94 179 ALA A C 1
ATOM 1425 O O . ALA A 1 179 ? 3.736 -5.138 -2.452 1.00 68.94 179 ALA A O 1
ATOM 1426 N N . GLY A 1 180 ? 3.014 -6.512 -0.839 1.00 66.94 180 GLY A N 1
ATOM 1427 C CA . GLY A 1 180 ? 4.138 -6.308 0.089 1.00 66.94 180 GLY A CA 1
ATOM 1428 C C . GLY A 1 180 ? 5.473 -6.868 -0.364 1.00 66.94 180 GLY A C 1
ATOM 1429 O O . GLY A 1 180 ? 6.517 -6.357 0.041 1.00 66.94 180 GLY A O 1
ATOM 1430 N N . GLN A 1 181 ? 5.472 -7.850 -1.262 1.00 75.06 181 GLN A N 1
ATOM 1431 C CA . GLN A 1 181 ? 6.708 -8.299 -1.902 1.00 75.06 181 GLN A CA 1
ATOM 1432 C C . GLN A 1 181 ? 7.199 -7.330 -2.979 1.00 75.06 181 GLN A C 1
ATOM 1434 O O . GLN A 1 181 ? 8.404 -7.194 -3.169 1.00 75.06 181 GLN A O 1
ATOM 1439 N N . ILE A 1 182 ? 6.285 -6.652 -3.680 1.00 77.69 182 ILE A N 1
ATOM 1440 C CA . ILE A 1 182 ? 6.625 -5.690 -4.737 1.00 77.69 182 ILE A CA 1
ATOM 1441 C C . ILE A 1 182 ? 6.909 -4.302 -4.142 1.00 77.69 182 ILE A C 1
ATOM 1443 O O . ILE A 1 182 ? 7.897 -3.661 -4.505 1.00 77.69 182 ILE A O 1
ATOM 1447 N N . LEU A 1 183 ? 6.067 -3.852 -3.212 1.00 77.25 183 LEU A N 1
ATOM 1448 C CA . LEU A 1 183 ? 6.169 -2.602 -2.464 1.00 77.25 183 LEU A CA 1
ATOM 1449 C C . LEU A 1 183 ? 6.589 -2.901 -1.025 1.00 77.25 183 LEU A C 1
ATOM 1451 O O . LEU A 1 183 ? 5.763 -2.988 -0.116 1.00 77.25 183 LEU A O 1
ATOM 1455 N N . THR A 1 184 ? 7.898 -3.050 -0.836 1.00 71.88 184 THR A N 1
ATOM 1456 C CA . THR A 1 184 ? 8.527 -3.278 0.476 1.00 71.88 184 THR A CA 1
ATOM 1457 C C . THR A 1 184 ? 8.308 -2.116 1.440 1.00 71.88 184 THR A C 1
ATOM 1459 O O . THR A 1 184 ? 8.223 -2.320 2.650 1.00 71.88 184 THR A O 1
ATOM 1462 N N . VAL A 1 185 ? 8.204 -0.901 0.900 1.00 73.19 185 VAL A N 1
ATOM 1463 C CA . VAL A 1 185 ? 7.851 0.320 1.620 1.00 73.19 185 VAL A CA 1
ATOM 1464 C C . VAL A 1 185 ? 6.752 1.009 0.828 1.00 73.19 185 VAL A C 1
ATOM 1466 O O . VAL A 1 185 ? 6.928 1.304 -0.352 1.00 73.19 185 VAL A O 1
ATOM 1469 N N . GLU A 1 186 ? 5.611 1.239 1.468 1.00 69.06 186 GLU A N 1
ATOM 1470 C CA . GLU A 1 186 ? 4.537 2.047 0.895 1.00 69.06 186 GLU A CA 1
ATOM 1471 C C . GLU A 1 186 ? 4.706 3.519 1.268 1.00 69.06 186 GLU A C 1
ATOM 1473 O O . GLU A 1 186 ? 5.259 3.828 2.329 1.00 69.06 186 GLU A O 1
ATOM 1478 N N . PRO A 1 187 ? 4.191 4.431 0.433 1.00 69.50 187 PRO A N 1
ATOM 1479 C CA . PRO A 1 187 ? 4.047 5.818 0.829 1.00 69.50 187 PRO A CA 1
ATOM 1480 C C . PRO A 1 187 ? 3.133 5.925 2.055 1.00 69.50 187 PRO A C 1
ATOM 1482 O O . PRO A 1 187 ? 2.065 5.311 2.107 1.00 69.50 187 PRO A O 1
ATOM 1485 N N . GLU A 1 188 ? 3.555 6.714 3.044 1.00 64.56 188 GLU A N 1
ATOM 1486 C CA . GLU A 1 188 ? 2.763 6.972 4.255 1.00 64.56 188 GLU A CA 1
ATOM 1487 C C . GLU A 1 188 ? 1.400 7.590 3.903 1.00 64.56 188 GLU A C 1
ATOM 1489 O O . GLU A 1 188 ? 0.382 7.207 4.473 1.00 64.56 188 GLU A O 1
ATOM 1494 N N . TYR A 1 189 ? 1.380 8.429 2.864 1.00 69.12 189 TYR A N 1
ATOM 1495 C CA . TYR A 1 189 ? 0.186 9.056 2.304 1.00 69.12 189 TYR A CA 1
ATOM 1496 C C . TYR A 1 189 ? -0.011 8.635 0.841 1.00 69.12 189 TYR A C 1
ATOM 1498 O O . TYR A 1 189 ? 0.235 9.398 -0.087 1.00 69.12 189 TYR A O 1
ATOM 1506 N N . ALA A 1 190 ? -0.424 7.385 0.616 1.00 65.94 190 ALA A N 1
ATOM 1507 C CA . ALA A 1 190 ? -0.597 6.820 -0.732 1.00 65.94 190 ALA A CA 1
ATOM 1508 C C . ALA A 1 190 ? -1.619 7.565 -1.615 1.00 65.94 190 ALA A C 1
ATOM 1510 O O . ALA A 1 190 ? -1.567 7.467 -2.840 1.00 65.94 190 ALA A O 1
ATOM 1511 N N . PHE A 1 191 ? -2.545 8.299 -0.993 1.00 71.75 191 PHE A N 1
ATOM 1512 C CA . PHE A 1 191 ? -3.593 9.069 -1.667 1.00 71.75 191 PHE A CA 1
ATOM 1513 C C . PHE A 1 191 ? -3.344 10.582 -1.667 1.00 71.75 191 PHE A C 1
ATOM 1515 O O . PHE A 1 191 ? -4.192 11.326 -2.162 1.00 71.75 191 PHE A O 1
ATOM 1522 N N . ASP A 1 192 ? -2.156 11.013 -1.242 1.00 78.06 192 ASP A N 1
ATOM 1523 C CA . ASP A 1 192 ? -1.706 12.389 -1.408 1.00 78.06 192 ASP A CA 1
ATOM 1524 C C . ASP A 1 192 ? -0.848 12.542 -2.662 1.00 78.06 192 ASP A C 1
ATOM 1526 O O . ASP A 1 192 ? -0.127 11.636 -3.091 1.00 78.06 192 ASP A O 1
ATOM 1530 N N . ILE A 1 193 ? -0.907 13.738 -3.244 1.00 85.19 193 ILE A N 1
ATOM 1531 C CA . ILE A 1 193 ? -0.065 14.104 -4.379 1.00 85.19 193 ILE A CA 1
ATOM 1532 C C . ILE A 1 193 ? 1.403 14.028 -3.925 1.00 85.19 193 ILE A C 1
ATOM 1534 O O . ILE A 1 193 ? 1.755 14.652 -2.916 1.00 85.19 193 ILE A O 1
ATOM 1538 N N . PRO A 1 194 ? 2.289 13.326 -4.659 1.00 89.00 194 PRO A N 1
ATOM 1539 C CA . PRO A 1 194 ? 3.696 13.239 -4.293 1.00 89.00 194 PRO A CA 1
ATOM 1540 C C . PRO A 1 194 ? 4.337 14.622 -4.168 1.00 89.00 194 PRO A C 1
ATOM 1542 O O . PRO A 1 194 ? 4.229 15.461 -5.067 1.00 89.00 194 PRO A O 1
ATOM 1545 N N . SER A 1 195 ? 5.046 14.851 -3.061 1.00 90.62 195 SER A N 1
ATOM 1546 C CA . SER A 1 195 ? 5.734 16.123 -2.835 1.00 90.62 195 SER A CA 1
ATOM 1547 C C . SER A 1 195 ? 6.792 16.395 -3.921 1.00 90.62 195 SER A C 1
ATOM 1549 O O . SER A 1 195 ? 7.376 15.454 -4.473 1.00 90.62 195 SER A O 1
ATOM 1551 N N . PRO A 1 196 ? 7.139 17.666 -4.201 1.00 92.06 196 PRO A N 1
ATOM 1552 C CA . PRO A 1 196 ? 8.217 17.986 -5.137 1.00 92.06 196 PRO A CA 1
ATOM 1553 C C . PRO A 1 196 ? 9.548 17.306 -4.783 1.00 92.06 196 PRO A C 1
ATOM 1555 O O . PRO A 1 196 ? 10.266 16.856 -5.673 1.00 92.06 196 PRO A O 1
ATOM 1558 N N . ALA A 1 197 ? 9.857 17.171 -3.488 1.00 92.19 197 ALA A N 1
ATOM 1559 C CA . ALA A 1 197 ? 11.058 16.483 -3.018 1.00 92.19 197 ALA A CA 1
ATOM 1560 C C . ALA A 1 197 ? 11.056 14.994 -3.401 1.00 92.19 197 ALA A C 1
ATOM 1562 O O . ALA A 1 197 ? 12.068 14.477 -3.875 1.00 92.19 197 ALA A O 1
ATOM 1563 N N . TRP A 1 198 ? 9.911 14.321 -3.266 1.00 91.50 198 TRP A N 1
ATOM 1564 C CA . TRP A 1 198 ? 9.749 12.929 -3.686 1.00 91.50 198 TRP A CA 1
ATOM 1565 C C . TRP A 1 198 ? 9.893 12.769 -5.195 1.00 91.50 198 TRP A C 1
ATOM 1567 O O . TRP A 1 198 ? 10.661 11.926 -5.651 1.00 91.50 198 TRP A O 1
ATOM 1577 N N . LEU A 1 199 ? 9.229 13.627 -5.973 1.00 94.62 199 LEU A N 1
ATOM 1578 C CA . LEU A 1 199 ? 9.319 13.597 -7.432 1.00 94.62 199 LEU A CA 1
ATOM 1579 C C . LEU A 1 199 ? 10.759 13.802 -7.922 1.00 94.62 199 LEU A C 1
ATOM 1581 O O . LEU A 1 199 ? 11.169 13.146 -8.880 1.00 94.62 199 LEU A O 1
ATOM 1585 N N . ILE A 1 200 ? 11.535 14.671 -7.265 1.00 96.12 200 ILE A N 1
ATOM 1586 C CA . ILE A 1 200 ? 12.962 14.865 -7.557 1.00 96.12 200 ILE A CA 1
ATOM 1587 C C . ILE A 1 200 ? 13.772 13.624 -7.164 1.00 96.12 200 ILE A C 1
ATOM 1589 O O . ILE A 1 200 ? 14.606 13.174 -7.948 1.00 96.12 200 ILE A O 1
ATOM 1593 N N . ASN A 1 201 ? 13.519 13.038 -5.992 1.00 95.69 201 ASN A N 1
ATOM 1594 C CA . ASN A 1 201 ? 14.213 11.833 -5.533 1.00 95.69 201 ASN A CA 1
ATOM 1595 C C . ASN A 1 201 ? 14.012 10.656 -6.506 1.00 95.69 201 ASN A C 1
ATOM 1597 O O . ASN A 1 201 ? 14.975 10.041 -6.966 1.00 95.69 201 ASN A O 1
ATOM 1601 N N . TRP A 1 202 ? 12.764 10.387 -6.893 1.00 96.12 202 TRP A N 1
ATOM 1602 C CA . TRP A 1 202 ? 12.417 9.341 -7.859 1.00 96.12 202 TRP A CA 1
ATOM 1603 C C . TRP A 1 202 ? 13.075 9.576 -9.221 1.00 96.12 202 TRP A C 1
ATOM 1605 O O . TRP A 1 202 ? 13.624 8.647 -9.819 1.00 96.12 202 TRP A O 1
ATOM 1615 N N . TYR A 1 203 ? 13.079 10.829 -9.686 1.00 97.81 203 TYR A N 1
ATOM 1616 C CA . TYR A 1 203 ? 13.760 11.225 -10.914 1.00 97.81 203 TYR A CA 1
ATOM 1617 C C . TYR A 1 203 ? 15.265 10.935 -10.853 1.00 97.81 203 TYR A C 1
ATOM 1619 O O . TYR A 1 203 ? 15.802 10.310 -11.769 1.00 97.81 203 TYR A O 1
ATOM 1627 N N . CYS A 1 204 ? 15.939 11.333 -9.770 1.00 97.56 204 CYS A N 1
ATOM 1628 C CA . CYS A 1 204 ? 17.368 11.098 -9.570 1.00 97.56 204 CYS A CA 1
ATOM 1629 C C . CYS A 1 204 ? 17.710 9.604 -9.572 1.00 97.56 204 CYS A C 1
ATOM 1631 O O . CYS A 1 204 ? 18.670 9.204 -10.232 1.00 97.56 204 CYS A O 1
ATOM 1633 N N . TRP A 1 205 ? 16.903 8.767 -8.912 1.00 97.75 205 TRP A N 1
ATOM 1634 C CA . TRP A 1 205 ? 17.085 7.315 -8.939 1.00 97.75 205 TRP A CA 1
ATOM 1635 C C . TRP A 1 205 ? 16.894 6.731 -10.335 1.00 97.75 205 TRP A C 1
ATOM 1637 O O . TRP A 1 205 ? 17.755 5.987 -10.803 1.00 97.75 205 TRP A O 1
ATOM 1647 N N . CYS A 1 206 ? 15.825 7.100 -11.044 1.00 98.00 206 CYS A N 1
ATOM 1648 C CA . CYS A 1 206 ? 15.618 6.639 -12.417 1.00 98.00 206 CYS A CA 1
ATOM 1649 C C . CYS A 1 206 ? 16.769 7.057 -13.345 1.00 98.00 206 CYS A C 1
ATOM 1651 O O . CYS A 1 206 ? 17.244 6.252 -14.148 1.00 98.00 206 CYS A O 1
ATOM 1653 N N . LEU A 1 207 ? 17.240 8.301 -13.220 1.00 97.31 207 LEU A N 1
ATOM 1654 C CA . LEU A 1 207 ? 18.345 8.832 -14.014 1.00 97.31 207 LEU A CA 1
ATOM 1655 C C . LEU A 1 207 ? 19.659 8.108 -13.695 1.00 97.31 207 LEU A C 1
ATOM 1657 O O . LEU A 1 207 ? 20.395 7.740 -14.609 1.00 97.31 207 LEU A O 1
ATOM 1661 N N . GLY A 1 208 ? 19.928 7.854 -12.412 1.00 97.25 208 GLY A N 1
ATOM 1662 C CA . GLY A 1 208 ? 21.081 7.087 -11.949 1.00 97.25 208 GLY A CA 1
ATOM 1663 C C . GLY A 1 208 ? 21.069 5.646 -12.462 1.00 97.25 208 GLY A C 1
ATOM 1664 O O . GLY A 1 208 ? 22.082 5.175 -12.978 1.00 97.25 208 GLY A O 1
ATOM 1665 N N . LEU A 1 209 ? 19.918 4.967 -12.412 1.00 97.69 209 LEU A N 1
ATOM 1666 C CA . LEU A 1 209 ? 19.750 3.616 -12.957 1.00 97.69 209 LEU A CA 1
ATOM 1667 C C . LEU A 1 209 ? 19.947 3.581 -14.478 1.00 97.69 209 LEU A C 1
ATOM 1669 O O . LEU A 1 209 ? 20.602 2.673 -14.996 1.00 97.69 209 LEU A O 1
ATOM 1673 N N . LEU A 1 210 ? 19.434 4.579 -15.202 1.00 97.56 210 LEU A N 1
ATOM 1674 C CA . LEU A 1 210 ? 19.640 4.713 -16.644 1.00 97.56 210 LEU A CA 1
ATOM 1675 C C . LEU A 1 210 ? 21.124 4.928 -16.983 1.00 97.56 210 LEU A C 1
ATOM 1677 O O . LEU A 1 210 ? 21.669 4.227 -17.835 1.00 97.56 210 LEU A O 1
ATOM 1681 N N . LEU A 1 211 ? 21.792 5.857 -16.293 1.00 96.75 211 LEU A N 1
ATOM 1682 C CA . LEU A 1 211 ? 23.224 6.134 -16.451 1.00 96.75 211 LEU A CA 1
ATOM 1683 C C . LEU A 1 211 ? 24.082 4.905 -16.143 1.00 96.75 211 LEU A C 1
ATOM 1685 O O . LEU A 1 211 ? 24.922 4.521 -16.959 1.00 96.75 211 LEU A O 1
ATOM 1689 N N . GLY A 1 212 ? 23.835 4.255 -15.005 1.00 96.69 212 GLY A N 1
ATOM 1690 C CA . GLY A 1 212 ? 24.508 3.017 -14.622 1.00 96.69 212 GLY A CA 1
ATOM 1691 C C . GLY A 1 212 ? 24.327 1.930 -15.679 1.00 96.69 212 GLY A C 1
ATOM 1692 O O . GLY A 1 212 ? 25.294 1.276 -16.063 1.00 96.69 212 GLY A O 1
ATOM 1693 N N . SER A 1 213 ? 23.122 1.805 -16.242 1.00 97.06 213 SER A N 1
ATOM 1694 C CA . SER A 1 213 ? 22.836 0.833 -17.301 1.00 97.06 213 SER A CA 1
ATOM 1695 C C . SER A 1 213 ? 23.586 1.126 -18.603 1.00 97.06 213 SER A C 1
ATOM 1697 O O . SER A 1 213 ? 24.096 0.205 -19.240 1.00 97.06 213 SER A O 1
ATOM 1699 N N . LEU A 1 214 ? 23.694 2.400 -18.998 1.00 94.56 214 LEU A N 1
ATOM 1700 C CA . LEU A 1 214 ? 24.442 2.825 -20.189 1.00 94.56 214 LEU A CA 1
ATOM 1701 C C . LEU A 1 214 ? 25.943 2.528 -20.064 1.00 94.56 214 LEU A C 1
ATOM 1703 O O . LEU A 1 214 ? 26.569 2.103 -21.039 1.00 94.56 214 LEU A O 1
ATOM 1707 N N . ILE A 1 215 ? 26.504 2.726 -18.867 1.00 94.62 215 ILE A N 1
ATOM 1708 C CA . ILE A 1 215 ? 27.914 2.458 -18.562 1.00 94.62 215 ILE A CA 1
ATOM 1709 C C . ILE A 1 215 ? 28.172 0.948 -18.513 1.00 94.62 215 ILE A C 1
ATOM 1711 O O . ILE A 1 215 ? 29.051 0.449 -19.214 1.00 94.62 215 ILE A O 1
ATOM 1715 N N . LEU A 1 216 ? 27.381 0.198 -17.739 1.00 95.12 216 LEU A N 1
ATOM 1716 C CA . LEU A 1 216 ? 27.558 -1.249 -17.561 1.00 95.12 216 LEU A CA 1
ATOM 1717 C C . LEU A 1 216 ? 27.338 -2.037 -18.858 1.00 95.12 216 LEU A C 1
ATOM 1719 O O . LEU A 1 216 ? 27.973 -3.070 -19.073 1.00 95.12 216 LEU A O 1
ATOM 1723 N N . ALA A 1 217 ? 26.522 -1.521 -19.778 1.00 93.44 217 ALA A N 1
ATOM 1724 C CA . ALA A 1 217 ? 26.358 -2.103 -21.105 1.00 93.44 217 ALA A CA 1
ATOM 1725 C C . ALA A 1 217 ? 27.640 -2.096 -21.956 1.00 93.44 217 ALA A C 1
ATOM 1727 O O . ALA A 1 217 ? 27.679 -2.786 -22.974 1.00 93.44 217 ALA A O 1
ATOM 1728 N N . ALA A 1 218 ? 28.694 -1.366 -21.570 1.00 90.50 218 ALA A N 1
ATOM 1729 C CA . ALA A 1 218 ? 30.001 -1.453 -22.221 1.00 90.50 218 ALA A CA 1
ATOM 1730 C C . ALA A 1 218 ? 30.703 -2.803 -21.971 1.00 90.50 218 ALA A C 1
ATOM 1732 O O . ALA A 1 218 ? 31.515 -3.219 -22.794 1.00 90.50 218 ALA A O 1
ATOM 1733 N N . VAL A 1 219 ? 30.370 -3.523 -20.892 1.00 92.12 219 VAL A N 1
ATOM 1734 C CA . VAL A 1 219 ? 31.032 -4.792 -20.542 1.00 92.12 219 VAL A CA 1
ATOM 1735 C C . VAL A 1 219 ? 30.775 -5.883 -21.594 1.00 92.12 219 VAL A C 1
ATOM 1737 O O . VAL A 1 219 ? 31.752 -6.400 -22.138 1.00 92.12 219 VAL A O 1
ATOM 1740 N N . PRO A 1 220 ? 29.522 -6.203 -21.990 1.00 90.38 220 PRO A N 1
ATOM 1741 C CA . PRO A 1 220 ? 29.272 -7.191 -23.045 1.00 90.38 220 PRO A CA 1
ATOM 1742 C C . PRO A 1 220 ? 29.886 -6.812 -24.400 1.00 90.38 220 PRO A C 1
ATOM 1744 O O . PRO A 1 220 ? 30.237 -7.683 -25.192 1.00 90.38 220 PRO A O 1
ATOM 1747 N N . VAL A 1 221 ? 30.044 -5.514 -24.676 1.00 89.19 221 VAL A N 1
ATOM 1748 C CA . VAL A 1 221 ? 30.606 -5.002 -25.937 1.00 89.19 221 VAL A CA 1
ATOM 1749 C C . VAL A 1 221 ? 32.070 -5.403 -26.119 1.00 89.19 221 VAL A C 1
ATOM 1751 O O . VAL A 1 221 ? 32.496 -5.639 -27.252 1.00 89.19 221 VAL A O 1
ATOM 1754 N N . CYS A 1 222 ? 32.825 -5.526 -25.025 1.00 89.19 222 CYS A N 1
ATOM 1755 C CA . CYS A 1 222 ? 34.228 -5.941 -25.047 1.00 89.19 222 CYS A CA 1
ATOM 1756 C C . CYS A 1 222 ? 34.423 -7.373 -25.571 1.00 89.19 222 CYS A C 1
ATOM 1758 O O . CYS A 1 222 ? 35.486 -7.682 -26.102 1.00 89.19 222 CYS A O 1
ATOM 1760 N N . PHE A 1 223 ? 33.395 -8.222 -25.483 1.00 90.75 223 PHE A N 1
ATOM 1761 C CA . PHE A 1 223 ? 33.460 -9.643 -25.844 1.00 90.75 223 PHE A CA 1
ATOM 1762 C C . PHE A 1 223 ? 32.881 -9.960 -27.231 1.00 90.75 223 PHE A C 1
ATOM 1764 O O . PHE A 1 223 ? 32.755 -11.127 -27.596 1.00 90.75 223 PHE A O 1
ATOM 1771 N N . VAL A 1 224 ? 32.505 -8.944 -28.017 1.00 92.50 224 VAL A N 1
ATOM 1772 C CA . VAL A 1 224 ? 31.805 -9.134 -29.297 1.00 92.50 224 VAL A CA 1
ATOM 1773 C C . VAL A 1 224 ? 32.514 -8.424 -30.458 1.00 92.50 224 VAL A C 1
ATOM 1775 O O . VAL A 1 224 ? 33.093 -7.341 -30.314 1.00 92.50 224 VAL A O 1
ATOM 1778 N N . ALA A 1 225 ? 32.433 -9.040 -31.645 1.00 89.56 225 ALA A N 1
ATOM 1779 C CA . ALA A 1 225 ? 32.932 -8.497 -32.907 1.00 89.56 225 ALA A CA 1
ATOM 1780 C C . ALA A 1 225 ? 32.406 -7.077 -33.186 1.00 89.56 225 ALA A C 1
ATOM 1782 O O . ALA A 1 225 ? 31.243 -6.766 -32.905 1.00 89.56 225 ALA A O 1
ATOM 1783 N N . ALA A 1 226 ? 33.258 -6.232 -33.780 1.00 86.06 226 ALA A N 1
ATOM 1784 C CA . ALA A 1 226 ? 33.018 -4.800 -33.988 1.00 86.06 226 ALA A CA 1
ATOM 1785 C C . ALA A 1 226 ? 31.658 -4.486 -34.639 1.00 86.06 226 ALA A C 1
ATOM 1787 O O . ALA A 1 226 ? 30.962 -3.571 -34.204 1.00 86.06 226 ALA A O 1
ATOM 1788 N N . GLU A 1 227 ? 31.241 -5.303 -35.606 1.00 86.94 227 GLU A N 1
ATOM 1789 C CA . GLU A 1 227 ? 29.986 -5.160 -36.354 1.00 86.94 227 GLU A CA 1
ATOM 1790 C C . GLU A 1 227 ? 28.729 -5.274 -35.479 1.00 86.94 227 GLU A C 1
ATOM 1792 O O . GLU A 1 227 ? 27.709 -4.645 -35.754 1.00 86.94 227 GLU A O 1
ATOM 1797 N N . ARG A 1 228 ? 28.790 -6.057 -34.394 1.00 88.38 228 ARG A N 1
ATOM 1798 C CA . ARG A 1 228 ? 27.648 -6.300 -33.499 1.00 88.38 228 ARG A CA 1
ATOM 1799 C C . ARG A 1 228 ? 27.676 -5.432 -32.242 1.00 88.38 228 ARG A C 1
ATOM 1801 O O . ARG A 1 228 ? 26.671 -5.378 -31.535 1.00 88.38 228 ARG A O 1
ATOM 1808 N N . ARG A 1 229 ? 28.775 -4.715 -31.977 1.00 88.19 229 ARG A N 1
ATOM 1809 C CA . ARG A 1 229 ? 28.988 -3.931 -30.745 1.00 88.19 229 ARG A CA 1
ATOM 1810 C C . ARG A 1 229 ? 27.842 -2.975 -30.433 1.00 88.19 229 ARG A C 1
ATOM 1812 O O . ARG A 1 229 ? 27.325 -2.995 -29.324 1.00 88.19 229 ARG A O 1
ATOM 1819 N N . MET A 1 230 ? 27.394 -2.188 -31.411 1.00 86.38 230 MET A N 1
ATOM 1820 C CA . MET A 1 230 ? 26.320 -1.207 -31.195 1.00 86.38 230 MET A CA 1
ATOM 1821 C C . MET A 1 230 ? 24.965 -1.870 -30.905 1.00 86.38 230 MET A C 1
ATOM 1823 O O . MET A 1 230 ? 24.202 -1.389 -30.065 1.00 86.38 230 MET A O 1
ATOM 1827 N N . SER A 1 231 ? 24.667 -2.986 -31.577 1.00 87.00 231 SER A N 1
ATOM 1828 C CA . SER A 1 231 ? 23.432 -3.743 -31.350 1.00 87.00 231 SER A CA 1
ATOM 1829 C C . SER A 1 231 ? 23.433 -4.398 -29.971 1.00 87.00 231 SER A C 1
ATOM 1831 O O . SER A 1 231 ? 22.440 -4.309 -29.253 1.00 87.00 231 SER A O 1
ATOM 1833 N N . VAL A 1 232 ? 24.556 -5.010 -29.581 1.00 91.44 232 VAL A N 1
ATOM 1834 C CA . VAL A 1 232 ? 24.726 -5.648 -28.269 1.00 91.44 232 VAL A CA 1
ATOM 1835 C C . VAL A 1 232 ? 24.678 -4.613 -27.156 1.00 91.44 232 VAL A C 1
ATOM 1837 O O . VAL A 1 232 ? 23.946 -4.817 -26.193 1.00 91.44 232 VAL A O 1
ATOM 1840 N N . TRP A 1 233 ? 25.366 -3.479 -27.305 1.00 92.69 233 TRP A N 1
ATOM 1841 C CA . TRP A 1 233 ? 25.289 -2.375 -26.349 1.00 92.69 233 TRP A CA 1
ATOM 1842 C C . TRP A 1 233 ? 23.843 -1.908 -26.161 1.00 92.69 233 TRP A C 1
ATOM 1844 O O . TRP A 1 233 ? 23.359 -1.820 -25.035 1.00 92.69 233 TRP A O 1
ATOM 1854 N N . THR A 1 234 ? 23.127 -1.692 -27.274 1.00 90.69 234 THR A N 1
ATOM 1855 C CA . THR A 1 234 ? 21.738 -1.213 -27.251 1.00 90.69 234 THR A CA 1
ATOM 1856 C C . THR A 1 234 ? 20.791 -2.199 -26.571 1.00 90.69 234 THR A C 1
ATOM 1858 O O . THR A 1 234 ? 19.960 -1.795 -25.764 1.00 90.69 234 THR A O 1
ATOM 1861 N N . ALA A 1 235 ? 20.916 -3.492 -26.870 1.00 92.25 235 ALA A N 1
ATOM 1862 C CA . ALA A 1 235 ? 20.121 -4.526 -26.215 1.00 92.25 235 ALA A CA 1
ATOM 1863 C C . ALA A 1 235 ? 20.467 -4.655 -24.721 1.00 92.25 235 ALA A C 1
ATOM 1865 O O . ALA A 1 235 ? 19.569 -4.797 -23.891 1.00 92.25 235 ALA A O 1
ATOM 1866 N N . SER A 1 236 ? 21.755 -4.553 -24.377 1.00 94.06 236 SER A N 1
ATOM 1867 C CA . SER A 1 236 ? 22.251 -4.725 -23.009 1.00 94.06 236 SER A CA 1
ATOM 1868 C C . SER A 1 236 ? 21.765 -3.612 -22.087 1.00 94.06 236 SER A C 1
ATOM 1870 O O . SER A 1 236 ? 21.165 -3.918 -21.059 1.00 94.06 236 SER A O 1
ATOM 1872 N N . TYR A 1 237 ? 21.941 -2.333 -22.456 1.00 95.62 237 TYR A N 1
ATOM 1873 C CA . TYR A 1 237 ? 21.503 -1.245 -21.572 1.00 95.62 237 TYR A CA 1
ATOM 1874 C C . TYR A 1 237 ? 19.983 -1.220 -21.423 1.00 95.62 237 TYR A C 1
ATOM 1876 O O . TYR A 1 237 ? 19.502 -0.926 -20.338 1.00 95.62 237 TYR A O 1
ATOM 1884 N N . ARG A 1 238 ? 19.218 -1.544 -22.478 1.00 95.19 238 ARG A N 1
ATOM 1885 C CA . ARG A 1 238 ? 17.749 -1.583 -22.402 1.00 95.19 238 ARG A CA 1
ATOM 1886 C C . ARG A 1 238 ? 17.270 -2.680 -21.469 1.00 95.19 238 ARG A C 1
ATOM 1888 O O . ARG A 1 238 ? 16.415 -2.431 -20.630 1.00 95.19 238 ARG A O 1
ATOM 1895 N N . THR A 1 239 ? 17.844 -3.873 -21.595 1.00 96.06 239 THR A N 1
ATOM 1896 C CA . THR A 1 239 ? 17.507 -5.001 -20.720 1.00 96.06 239 THR A CA 1
ATOM 1897 C C . THR A 1 239 ? 17.838 -4.662 -19.270 1.00 96.06 239 THR A C 1
ATOM 1899 O O . THR A 1 239 ? 16.990 -4.811 -18.396 1.00 96.06 239 THR A O 1
ATOM 1902 N N . LEU A 1 240 ? 19.039 -4.130 -19.027 1.00 97.12 240 LEU A N 1
ATOM 1903 C CA . LEU A 1 240 ? 19.485 -3.755 -17.690 1.00 97.12 240 LEU A CA 1
ATOM 1904 C C . LEU A 1 240 ? 18.630 -2.627 -17.094 1.00 97.12 240 LEU A C 1
ATOM 1906 O O . LEU A 1 240 ? 18.118 -2.783 -15.993 1.00 97.12 240 LEU A O 1
ATOM 1910 N N . ALA A 1 241 ? 18.388 -1.546 -17.839 1.00 97.56 241 ALA A N 1
ATOM 1911 C CA . ALA A 1 241 ? 17.580 -0.418 -17.380 1.00 97.56 241 ALA A CA 1
ATOM 1912 C C . ALA A 1 241 ? 16.121 -0.813 -17.117 1.00 97.56 241 ALA A C 1
ATOM 1914 O O . ALA A 1 241 ? 15.531 -0.339 -16.152 1.00 97.56 241 ALA A O 1
ATOM 1915 N N . PHE A 1 242 ? 15.541 -1.700 -17.934 1.00 97.88 242 PHE A N 1
ATOM 1916 C CA . PHE A 1 242 ? 14.188 -2.209 -17.711 1.00 97.88 242 PHE A CA 1
ATOM 1917 C C . PHE A 1 242 ? 14.113 -3.078 -16.449 1.00 97.88 242 PHE A C 1
ATOM 1919 O O . PHE A 1 242 ? 13.233 -2.872 -15.621 1.00 97.88 242 PHE A O 1
ATOM 1926 N N . ILE A 1 243 ? 15.056 -4.009 -16.254 1.00 97.19 243 ILE A N 1
ATOM 1927 C CA . ILE A 1 243 ? 15.097 -4.864 -15.055 1.00 97.19 243 ILE A CA 1
ATOM 1928 C C . ILE A 1 243 ? 15.338 -4.020 -13.799 1.00 97.19 243 ILE A C 1
ATOM 1930 O O . ILE A 1 243 ? 14.603 -4.144 -12.822 1.00 97.19 243 ILE A O 1
ATOM 1934 N N . CYS A 1 244 ? 16.331 -3.129 -13.830 1.00 96.81 244 CYS A N 1
ATOM 1935 C CA . CYS A 1 244 ? 16.628 -2.232 -12.720 1.00 96.81 244 CYS A CA 1
ATOM 1936 C C . CYS A 1 244 ? 15.471 -1.272 -12.431 1.00 96.81 244 CYS A C 1
ATOM 1938 O O . CYS A 1 244 ? 15.197 -1.009 -11.270 1.00 96.81 244 CYS A O 1
ATOM 1940 N N . GLY A 1 245 ? 14.771 -0.773 -13.452 1.00 96.25 245 GLY A N 1
ATOM 1941 C CA . GLY A 1 245 ? 13.575 0.049 -13.272 1.00 96.25 245 GLY A CA 1
ATOM 1942 C C . GLY A 1 245 ? 12.394 -0.732 -12.694 1.00 96.25 245 GLY A C 1
ATOM 1943 O O . GLY A 1 245 ? 11.624 -0.175 -11.925 1.00 96.25 245 GLY A O 1
ATOM 1944 N N . ALA A 1 246 ? 12.239 -2.016 -13.026 1.00 95.25 246 ALA A N 1
ATOM 1945 C CA . ALA A 1 246 ? 11.148 -2.842 -12.508 1.00 95.25 246 ALA A CA 1
ATOM 1946 C C . ALA A 1 246 ? 11.379 -3.228 -11.038 1.00 95.25 246 ALA A C 1
ATOM 1948 O O . ALA A 1 246 ? 10.470 -3.120 -10.216 1.00 95.25 246 ALA A O 1
ATOM 1949 N N . LEU A 1 247 ? 12.609 -3.640 -10.710 1.00 94.62 247 LEU A N 1
ATOM 1950 C CA . LEU A 1 247 ? 13.007 -4.106 -9.376 1.00 94.62 247 LEU A CA 1
ATOM 1951 C C . LEU A 1 247 ? 13.462 -2.971 -8.448 1.00 94.62 247 LEU A C 1
ATOM 1953 O O . LEU A 1 247 ? 13.506 -3.144 -7.230 1.00 94.62 247 LEU A O 1
ATOM 1957 N N . GLY A 1 248 ? 13.790 -1.805 -9.006 1.00 93.81 248 GLY A N 1
ATOM 1958 C CA . GLY A 1 248 ? 14.315 -0.659 -8.269 1.00 93.81 248 GLY A CA 1
ATOM 1959 C C . GLY A 1 248 ? 13.356 -0.186 -7.186 1.00 93.81 248 GLY A C 1
ATOM 1960 O O . GLY A 1 248 ? 13.786 0.042 -6.062 1.00 93.81 248 GLY A O 1
ATOM 1961 N N . THR A 1 249 ? 12.053 -0.147 -7.475 1.00 92.88 249 THR A N 1
ATOM 1962 C CA . THR A 1 249 ? 11.033 0.254 -6.496 1.00 92.88 249 THR A CA 1
ATOM 1963 C C . THR A 1 249 ? 11.028 -0.675 -5.286 1.00 92.88 249 THR A C 1
ATOM 1965 O O . THR A 1 249 ? 10.823 -0.224 -4.167 1.00 92.88 249 THR A O 1
ATOM 1968 N N . THR A 1 250 ? 11.317 -1.960 -5.475 1.00 91.19 250 THR A N 1
ATOM 1969 C CA . THR A 1 250 ? 11.356 -2.945 -4.393 1.00 91.19 250 THR A CA 1
ATOM 1970 C C . THR A 1 250 ? 12.650 -2.843 -3.583 1.00 91.19 250 THR A C 1
ATOM 1972 O O . THR A 1 250 ? 12.613 -2.758 -2.355 1.00 91.19 250 THR A O 1
ATOM 1975 N N . TRP A 1 251 ? 13.807 -2.847 -4.251 1.00 91.81 251 TRP A N 1
ATOM 1976 C CA . TRP A 1 251 ? 15.107 -2.913 -3.575 1.00 91.81 251 TRP A CA 1
ATOM 1977 C C . TRP A 1 251 ? 15.602 -1.570 -3.055 1.00 91.81 251 TRP A C 1
ATOM 1979 O O . TRP A 1 251 ? 16.129 -1.513 -1.946 1.00 91.81 251 TRP A O 1
ATOM 1989 N N . ILE A 1 252 ? 15.432 -0.494 -3.824 1.00 93.25 252 ILE A N 1
ATOM 1990 C CA . ILE A 1 252 ? 15.873 0.838 -3.400 1.00 93.25 252 ILE A CA 1
ATOM 1991 C C . ILE A 1 252 ? 15.012 1.290 -2.232 1.00 93.25 252 ILE A C 1
ATOM 1993 O O . ILE A 1 252 ? 15.576 1.692 -1.225 1.00 93.25 252 ILE A O 1
ATOM 1997 N N . SER A 1 253 ? 13.688 1.124 -2.308 1.00 89.88 253 SER A N 1
ATOM 1998 C CA . SER A 1 253 ? 12.812 1.497 -1.192 1.00 89.88 253 SER A CA 1
ATOM 1999 C C . SER A 1 253 ? 13.106 0.690 0.070 1.00 89.88 253 SER A C 1
ATOM 2001 O O . SER A 1 253 ? 13.111 1.229 1.174 1.00 89.88 253 SER A O 1
ATOM 2003 N N . PHE A 1 254 ? 13.432 -0.599 -0.078 1.00 87.19 254 PHE A N 1
ATOM 2004 C CA . PHE A 1 254 ? 13.897 -1.411 1.044 1.00 87.19 254 PHE A CA 1
ATOM 2005 C C . PHE A 1 254 ? 15.212 -0.881 1.634 1.00 87.19 254 PHE A C 1
ATOM 2007 O O . PHE A 1 254 ? 15.383 -0.878 2.847 1.00 87.19 254 PHE A O 1
ATOM 2014 N N . TRP A 1 255 ? 16.150 -0.420 0.810 1.00 88.50 255 TRP A N 1
ATOM 2015 C CA . TRP A 1 255 ? 17.433 0.092 1.289 1.00 88.50 255 TRP A CA 1
ATOM 2016 C C . TRP A 1 255 ? 17.321 1.483 1.929 1.00 88.50 255 TRP A C 1
ATOM 2018 O O . TRP A 1 255 ? 17.884 1.708 2.998 1.00 88.50 255 TRP A O 1
ATOM 2028 N N . THR A 1 256 ? 16.572 2.401 1.314 1.00 87.69 256 THR A N 1
ATOM 2029 C CA . THR A 1 256 ? 16.399 3.782 1.792 1.00 87.69 256 THR A CA 1
ATOM 2030 C C . THR A 1 256 ? 15.379 3.901 2.916 1.00 87.69 256 THR A C 1
ATOM 2032 O O . THR A 1 256 ? 15.359 4.921 3.595 1.00 87.69 256 THR A O 1
ATOM 2035 N N . GLN A 1 257 ? 14.540 2.877 3.118 1.00 82.94 257 GLN A N 1
ATOM 2036 C CA . GLN A 1 257 ? 13.401 2.900 4.043 1.00 82.94 257 GLN A CA 1
ATOM 2037 C C . GLN A 1 257 ? 12.345 3.964 3.688 1.00 82.94 257 GLN A C 1
ATOM 2039 O O . GLN A 1 257 ? 11.478 4.272 4.505 1.00 82.94 257 GLN A O 1
ATOM 2044 N N . GLU A 1 258 ? 12.387 4.474 2.456 1.00 85.62 258 GLU A N 1
ATOM 2045 C CA . GLU A 1 258 ? 11.460 5.451 1.886 1.00 85.62 258 GLU A CA 1
ATOM 2046 C C . GLU A 1 258 ? 10.882 4.906 0.582 1.00 85.62 258 GLU A C 1
ATOM 2048 O O . GLU A 1 258 ? 11.551 4.164 -0.132 1.00 85.62 258 GLU A O 1
ATOM 2053 N N . PHE A 1 259 ? 9.661 5.297 0.228 1.00 88.62 259 PHE A N 1
ATOM 2054 C CA . PHE A 1 259 ? 9.075 4.886 -1.043 1.00 88.62 259 PHE A CA 1
ATOM 2055 C C . PHE A 1 259 ? 9.767 5.586 -2.229 1.00 88.62 259 PHE A C 1
ATOM 2057 O O . PHE A 1 259 ? 9.658 6.802 -2.409 1.00 88.62 259 PHE A O 1
ATOM 2064 N N . VAL A 1 260 ? 10.469 4.810 -3.061 1.00 92.81 260 VAL A N 1
ATOM 2065 C CA . VAL A 1 260 ? 11.146 5.275 -4.279 1.00 92.81 260 VAL A CA 1
ATOM 2066 C C . VAL A 1 260 ? 10.509 4.638 -5.507 1.00 92.81 260 VAL A C 1
ATOM 2068 O O . VAL A 1 260 ? 10.625 3.435 -5.726 1.00 92.81 260 VAL A O 1
ATOM 2071 N N . PHE A 1 261 ? 9.885 5.446 -6.362 1.00 94.75 261 PHE A N 1
ATOM 2072 C CA . PHE A 1 261 ? 9.175 4.942 -7.532 1.00 94.75 261 PHE A CA 1
ATOM 2073 C C . PHE A 1 261 ? 10.033 4.991 -8.807 1.00 94.75 261 PHE A C 1
ATOM 2075 O O . PHE A 1 261 ? 10.297 6.057 -9.360 1.00 94.75 261 PHE A O 1
ATOM 2082 N N . THR A 1 262 ? 10.465 3.823 -9.300 1.00 96.94 262 THR A N 1
ATOM 2083 C CA . THR A 1 262 ? 11.398 3.713 -10.450 1.00 96.94 262 THR A CA 1
ATOM 2084 C C . THR A 1 262 ? 10.783 3.173 -11.742 1.00 96.94 262 THR A C 1
ATOM 2086 O O . THR A 1 262 ? 11.415 3.175 -12.801 1.00 96.94 262 THR A O 1
ATOM 2089 N N . TRP A 1 263 ? 9.513 2.779 -11.704 1.00 96.75 263 TRP A N 1
ATOM 2090 C CA . TRP A 1 263 ? 8.803 2.228 -12.858 1.00 96.75 263 TRP A CA 1
ATOM 2091 C C . TRP A 1 263 ? 8.648 3.173 -14.065 1.00 96.75 263 TRP A C 1
ATOM 2093 O O . TRP A 1 263 ? 8.556 2.648 -15.180 1.00 96.75 263 TRP A O 1
ATOM 2103 N N . PRO A 1 264 ? 8.686 4.521 -13.939 1.00 97.44 264 PRO A N 1
ATOM 2104 C CA . PRO A 1 264 ? 8.708 5.404 -15.106 1.00 97.44 264 PRO A CA 1
ATOM 2105 C C . PRO A 1 264 ? 9.878 5.112 -16.058 1.00 97.44 264 PRO A C 1
ATOM 2107 O O . PRO A 1 264 ? 9.754 5.306 -17.269 1.00 97.44 264 PRO A O 1
ATOM 2110 N N . LEU A 1 265 ? 10.991 4.568 -15.547 1.00 97.56 265 LEU A N 1
ATOM 2111 C CA . LEU A 1 265 ? 12.106 4.110 -16.376 1.00 97.56 265 LEU A CA 1
ATOM 2112 C C . LEU A 1 265 ? 11.692 2.965 -17.316 1.00 97.56 265 LEU A C 1
ATOM 2114 O O . LEU A 1 265 ? 12.080 2.962 -18.481 1.00 97.56 265 LEU A O 1
ATOM 2118 N N . CYS A 1 266 ? 10.858 2.027 -16.859 1.00 97.62 266 CYS A N 1
ATOM 2119 C CA . CYS A 1 266 ? 10.372 0.921 -17.691 1.00 97.62 266 CYS A CA 1
ATOM 2120 C C . CYS A 1 266 ? 9.523 1.423 -18.862 1.00 97.62 266 CYS A C 1
ATOM 2122 O O . CYS A 1 266 ? 9.695 0.957 -19.991 1.00 97.62 266 CYS A O 1
ATOM 2124 N N . LEU A 1 267 ? 8.645 2.402 -18.605 1.00 96.88 267 LEU A N 1
ATOM 2125 C CA . LEU A 1 267 ? 7.834 3.045 -19.642 1.00 96.88 267 LEU A CA 1
ATOM 2126 C C . LEU A 1 267 ? 8.718 3.725 -20.690 1.00 96.88 267 LEU A C 1
ATOM 2128 O O . LEU A 1 267 ? 8.496 3.550 -21.887 1.00 96.88 267 LEU A O 1
ATOM 2132 N N . PHE A 1 268 ? 9.746 4.452 -20.249 1.00 96.75 268 PHE A N 1
ATOM 2133 C CA . PHE A 1 268 ? 10.693 5.104 -21.149 1.00 96.75 268 PHE A CA 1
ATOM 2134 C C . PHE A 1 268 ? 11.461 4.100 -22.020 1.00 96.75 268 PHE A C 1
ATOM 2136 O O . PHE A 1 268 ? 11.494 4.240 -23.243 1.00 96.75 268 PHE A O 1
ATOM 2143 N N . ILE A 1 269 ? 12.024 3.048 -21.419 1.00 96.56 269 ILE A N 1
ATOM 2144 C CA . ILE A 1 269 ? 12.775 2.020 -22.153 1.00 96.56 269 ILE A CA 1
ATOM 2145 C C . ILE A 1 269 ? 11.875 1.259 -23.141 1.00 96.56 269 ILE A C 1
ATOM 2147 O O . ILE A 1 269 ? 12.313 0.933 -24.246 1.00 96.56 269 ILE A O 1
ATOM 2151 N N . ALA A 1 270 ? 10.612 0.999 -22.788 1.00 95.81 270 ALA A N 1
ATOM 2152 C CA . ALA A 1 270 ? 9.644 0.378 -23.693 1.00 95.81 270 ALA A CA 1
ATOM 2153 C C . ALA A 1 270 ? 9.200 1.314 -24.832 1.00 95.81 270 ALA A C 1
ATOM 2155 O O . ALA A 1 270 ? 8.885 0.838 -25.923 1.00 95.81 270 ALA A O 1
ATOM 2156 N N . LEU A 1 271 ? 9.198 2.632 -24.604 1.00 93.81 271 LEU A N 1
ATOM 2157 C CA . LEU A 1 271 ? 8.864 3.647 -25.604 1.00 93.81 271 LEU A CA 1
ATOM 2158 C C . LEU A 1 271 ? 9.977 3.829 -26.649 1.00 93.81 271 LEU A C 1
ATOM 2160 O O . LEU A 1 271 ? 9.699 4.097 -27.817 1.00 93.81 271 LEU A O 1
ATOM 2164 N N . GLU A 1 272 ? 11.242 3.665 -26.268 1.00 91.38 272 GLU A N 1
ATOM 2165 C CA . GLU A 1 272 ? 12.380 3.913 -27.158 1.00 91.38 272 GLU A CA 1
ATOM 2166 C C . GLU A 1 272 ? 12.325 3.170 -28.514 1.00 91.38 272 GLU A C 1
ATOM 2168 O O . GLU A 1 272 ? 12.540 3.807 -29.552 1.00 91.38 272 GLU A O 1
ATOM 2173 N N . PRO A 1 273 ? 12.059 1.844 -28.578 1.00 89.44 273 PRO A N 1
ATOM 2174 C CA . PRO A 1 273 ? 11.902 1.143 -29.850 1.00 89.44 273 PRO A CA 1
ATOM 2175 C C . PRO A 1 273 ? 10.782 1.717 -30.725 1.00 89.44 273 PRO A C 1
ATOM 2177 O O . PRO A 1 273 ? 10.904 1.694 -31.946 1.00 89.44 273 PRO A O 1
ATOM 2180 N N . VAL A 1 274 ? 9.718 2.256 -30.123 1.00 89.38 274 VAL A N 1
ATOM 2181 C CA . VAL A 1 274 ? 8.622 2.902 -30.857 1.00 89.38 274 VAL A CA 1
ATOM 2182 C C . VAL A 1 274 ? 9.115 4.197 -31.495 1.00 89.38 274 VAL A C 1
ATOM 2184 O O . VAL A 1 274 ? 8.944 4.378 -32.699 1.00 89.38 274 VAL A O 1
ATOM 2187 N N . LEU A 1 275 ? 9.816 5.051 -30.743 1.00 85.75 275 LEU A N 1
ATOM 2188 C CA . LEU A 1 275 ? 10.392 6.300 -31.266 1.00 85.75 275 LEU A CA 1
ATOM 2189 C C . LEU A 1 275 ? 11.351 6.050 -32.438 1.00 85.75 275 LEU A C 1
ATOM 2191 O O . LEU A 1 275 ? 11.366 6.812 -33.403 1.00 85.75 275 LEU A O 1
ATOM 2195 N N . ALA A 1 276 ? 12.087 4.936 -32.398 1.00 80.25 276 ALA A N 1
ATOM 2196 C CA . ALA A 1 276 ? 12.954 4.501 -33.488 1.00 80.25 276 ALA A CA 1
ATOM 2197 C C . ALA A 1 276 ? 12.192 4.104 -34.771 1.00 80.25 276 ALA A C 1
ATOM 2199 O O . ALA A 1 276 ? 12.742 4.224 -35.869 1.00 80.25 276 ALA A O 1
ATOM 2200 N N . THR A 1 277 ? 10.947 3.629 -34.645 1.00 78.38 277 THR A N 1
ATOM 2201 C CA . THR A 1 277 ? 10.084 3.253 -35.782 1.00 78.38 277 THR A CA 1
ATOM 2202 C C . THR A 1 277 ? 9.275 4.417 -36.360 1.00 78.38 277 THR A C 1
ATOM 2204 O O . THR A 1 277 ? 8.864 4.348 -37.517 1.00 78.38 277 THR A O 1
ATOM 2207 N N . VAL A 1 278 ? 9.067 5.507 -35.610 1.00 71.31 278 VAL A N 1
ATOM 2208 C CA . VAL A 1 278 ? 8.271 6.659 -36.067 1.00 71.31 278 VAL A CA 1
ATOM 2209 C C . VAL A 1 278 ? 9.003 7.425 -37.178 1.00 71.31 278 VAL A C 1
ATOM 2211 O O . VAL A 1 278 ? 10.020 8.094 -36.967 1.00 71.31 278 VAL A O 1
ATOM 2214 N N . GLN A 1 279 ? 8.455 7.368 -38.394 1.00 67.44 279 GLN A N 1
ATOM 2215 C CA . GLN A 1 279 ? 8.956 8.087 -39.566 1.00 67.44 279 GLN A CA 1
ATOM 2216 C C . GLN A 1 279 ? 7.875 9.017 -40.135 1.00 67.44 279 GLN A C 1
ATOM 2218 O O . GLN A 1 279 ? 6.808 8.568 -40.530 1.00 67.44 279 GLN A O 1
ATOM 2223 N N . PHE A 1 280 ? 8.175 10.317 -40.238 1.00 59.09 280 PHE A N 1
ATOM 2224 C CA . PHE A 1 280 ? 7.274 11.332 -40.815 1.00 59.09 280 PHE A CA 1
ATOM 2225 C C . PHE A 1 280 ? 7.359 11.451 -42.353 1.00 59.09 280 PHE A C 1
ATOM 2227 O O . PHE A 1 280 ? 6.726 12.320 -42.944 1.00 59.09 280 PHE A O 1
ATOM 2234 N N . ARG A 1 281 ? 8.160 10.612 -43.027 1.00 53.81 281 ARG A N 1
ATOM 2235 C CA . ARG A 1 281 ? 8.336 10.629 -44.492 1.00 53.81 281 ARG A CA 1
ATOM 2236 C C . ARG A 1 281 ? 8.100 9.239 -45.081 1.00 53.81 281 ARG A C 1
ATOM 2238 O O . ARG A 1 281 ? 8.594 8.261 -44.533 1.00 53.81 281 ARG A O 1
ATOM 2245 N N . ASN A 1 282 ? 7.405 9.185 -46.221 1.00 50.88 282 ASN A N 1
ATOM 2246 C CA . ASN A 1 282 ? 7.150 7.966 -46.996 1.00 50.88 282 ASN A CA 1
ATOM 2247 C C . ASN A 1 282 ? 8.466 7.313 -47.447 1.00 50.88 282 ASN A C 1
ATOM 2249 O O . ASN A 1 282 ? 9.087 7.749 -48.416 1.00 50.88 282 ASN A O 1
ATOM 2253 N N . VAL A 1 283 ? 8.874 6.249 -46.760 1.00 58.66 283 VAL A N 1
ATOM 2254 C CA . VAL A 1 283 ? 9.953 5.345 -47.177 1.00 58.66 283 VAL A CA 1
ATOM 2255 C C . VAL A 1 283 ? 9.361 3.945 -47.365 1.00 58.66 283 VAL A C 1
ATOM 2257 O O . VAL A 1 283 ? 8.348 3.604 -46.755 1.00 58.66 283 VAL A O 1
ATOM 2260 N N . LYS A 1 284 ? 9.950 3.163 -48.282 1.00 58.75 284 LYS A N 1
ATOM 2261 C CA . LYS A 1 284 ? 9.517 1.807 -48.664 1.00 58.75 284 LYS A CA 1
ATOM 2262 C C . LYS A 1 284 ? 9.124 0.973 -47.439 1.00 58.75 284 LYS A C 1
ATOM 2264 O O . LYS A 1 284 ? 9.905 0.877 -46.496 1.00 58.75 284 LYS A O 1
ATOM 2269 N N . LYS A 1 285 ? 7.945 0.337 -47.517 1.00 53.81 285 LYS A N 1
ATOM 2270 C CA . LYS A 1 285 ? 7.405 -0.588 -46.509 1.00 53.81 285 LYS A CA 1
ATOM 2271 C C . LYS A 1 285 ? 8.492 -1.560 -46.044 1.00 53.81 285 LYS A C 1
ATOM 2273 O O . LYS A 1 285 ? 8.948 -2.406 -46.812 1.00 53.81 285 LYS A O 1
ATOM 2278 N N . THR A 1 286 ? 8.893 -1.430 -44.789 1.00 61.16 286 THR A N 1
ATOM 2279 C CA . THR A 1 286 ? 9.657 -2.436 -44.059 1.00 61.16 286 THR A CA 1
ATOM 2280 C C . THR A 1 286 ? 8.770 -3.641 -43.725 1.00 61.16 286 THR A C 1
ATOM 2282 O O . THR A 1 286 ? 7.554 -3.621 -43.922 1.00 61.16 286 THR A O 1
ATOM 2285 N N . SER A 1 287 ? 9.394 -4.742 -43.289 1.00 68.62 287 SER A N 1
ATOM 2286 C CA . SER A 1 287 ? 8.691 -5.968 -42.883 1.00 68.62 287 SER A CA 1
ATOM 2287 C C . SER A 1 287 ? 7.599 -5.661 -41.851 1.00 68.62 287 SER A C 1
ATOM 2289 O O . SER A 1 287 ? 7.880 -5.044 -40.826 1.00 68.62 287 SER A O 1
ATOM 2291 N N . TYR A 1 288 ? 6.379 -6.145 -42.103 1.00 72.62 288 TYR A N 1
ATOM 2292 C CA . TYR A 1 288 ? 5.169 -5.923 -41.296 1.00 72.62 288 TYR A CA 1
ATOM 2293 C C . TYR A 1 288 ? 5.386 -6.064 -39.777 1.00 72.62 288 TYR A C 1
ATOM 2295 O O . TYR A 1 288 ? 4.875 -5.267 -38.991 1.00 72.62 288 TYR A O 1
ATOM 2303 N N . TRP A 1 289 ? 6.166 -7.064 -39.361 1.00 77.31 289 TRP A N 1
ATOM 2304 C CA . TRP A 1 289 ? 6.425 -7.355 -37.949 1.00 77.31 289 TRP A CA 1
ATOM 2305 C C . TRP A 1 289 ? 7.485 -6.453 -37.318 1.00 77.31 289 TRP A C 1
ATOM 2307 O O . TRP A 1 289 ? 7.440 -6.215 -36.114 1.00 77.31 289 TRP A O 1
ATOM 2317 N N . ARG A 1 290 ? 8.413 -5.913 -38.114 1.00 76.12 290 ARG A N 1
ATOM 2318 C CA . ARG A 1 290 ? 9.520 -5.082 -37.620 1.00 76.12 290 ARG A CA 1
ATOM 2319 C C . ARG A 1 290 ? 9.032 -3.752 -37.043 1.00 76.12 290 ARG A C 1
ATOM 2321 O O . ARG A 1 290 ? 9.622 -3.270 -36.082 1.00 76.12 290 ARG A O 1
ATOM 2328 N N . ASP A 1 291 ? 7.941 -3.218 -37.586 1.00 77.31 291 ASP A N 1
ATOM 2329 C CA . ASP A 1 291 ? 7.392 -1.923 -37.169 1.00 77.31 291 ASP A CA 1
ATOM 2330 C C . ASP A 1 291 ? 6.292 -2.072 -36.106 1.00 77.31 291 ASP A C 1
ATOM 2332 O O . ASP A 1 291 ? 6.123 -1.204 -35.254 1.00 77.31 291 ASP A O 1
ATOM 2336 N N . ARG A 1 292 ? 5.553 -3.193 -36.108 1.00 83.81 292 ARG A N 1
ATOM 2337 C CA . ARG A 1 292 ? 4.437 -3.421 -35.171 1.00 83.81 292 ARG A CA 1
ATOM 2338 C C . ARG A 1 292 ? 4.860 -4.038 -33.849 1.00 83.81 292 ARG A C 1
ATOM 2340 O O . ARG A 1 292 ? 4.240 -3.739 -32.834 1.00 83.81 292 ARG A O 1
ATOM 2347 N N . LEU A 1 293 ? 5.901 -4.871 -33.834 1.00 89.50 293 LEU A N 1
ATOM 2348 C CA . LEU A 1 293 ? 6.355 -5.530 -32.608 1.00 89.50 293 LEU A CA 1
ATOM 2349 C C . LEU A 1 293 ? 6.772 -4.526 -31.510 1.00 89.50 293 LEU A C 1
ATOM 2351 O O . LEU A 1 293 ? 6.327 -4.707 -30.378 1.00 89.50 293 LEU A O 1
ATOM 2355 N N . PRO A 1 294 ? 7.519 -3.439 -31.808 1.00 90.38 294 PRO A N 1
ATOM 2356 C CA . PRO A 1 294 ? 7.799 -2.379 -30.835 1.00 90.38 294 PRO A CA 1
ATOM 2357 C C . PRO A 1 294 ? 6.546 -1.745 -30.229 1.00 90.38 294 PRO A C 1
ATOM 2359 O O . PRO A 1 294 ? 6.485 -1.538 -29.021 1.00 90.38 294 PRO A O 1
ATOM 2362 N N . VAL A 1 295 ? 5.534 -1.469 -31.057 1.00 90.62 295 VAL A N 1
ATOM 2363 C CA . VAL A 1 295 ? 4.274 -0.856 -30.617 1.00 90.62 295 VAL A CA 1
ATOM 2364 C C . VAL A 1 295 ? 3.471 -1.822 -29.749 1.00 90.62 295 VAL A C 1
ATOM 2366 O O . VAL A 1 295 ? 2.988 -1.428 -28.694 1.00 90.62 295 VAL A O 1
ATOM 2369 N N . LEU A 1 296 ? 3.359 -3.093 -30.151 1.00 93.44 296 LEU A N 1
ATOM 2370 C CA . LEU A 1 296 ? 2.668 -4.123 -29.369 1.00 93.44 296 LEU A CA 1
ATOM 2371 C C . LEU A 1 296 ? 3.340 -4.347 -28.010 1.00 93.44 296 LEU A C 1
ATOM 2373 O O . LEU A 1 296 ? 2.649 -4.423 -26.997 1.00 93.44 296 LEU A O 1
ATOM 2377 N N . TRP A 1 297 ? 4.675 -4.403 -27.977 1.00 93.94 297 TRP A N 1
ATOM 2378 C CA . TRP A 1 297 ? 5.431 -4.500 -26.729 1.00 93.94 297 TRP A CA 1
ATOM 2379 C C . TRP A 1 297 ? 5.209 -3.280 -25.833 1.00 93.94 297 TRP A C 1
ATOM 2381 O O . TRP A 1 297 ? 4.931 -3.434 -24.646 1.00 93.94 297 TRP A O 1
ATOM 2391 N N . PHE A 1 298 ? 5.267 -2.071 -26.397 1.00 95.12 298 PHE A N 1
ATOM 2392 C CA . PHE A 1 298 ? 4.998 -0.854 -25.641 1.00 95.12 298 PHE A CA 1
ATOM 2393 C C . PHE A 1 298 ? 3.579 -0.845 -25.059 1.00 95.12 298 PHE A C 1
ATOM 2395 O O . PHE A 1 298 ? 3.425 -0.602 -23.868 1.00 95.12 298 PHE A O 1
ATOM 2402 N N . LEU A 1 299 ? 2.555 -1.182 -25.851 1.00 95.50 299 LEU A N 1
ATOM 2403 C CA . LEU A 1 299 ? 1.168 -1.274 -25.376 1.00 95.50 299 LEU A CA 1
ATOM 2404 C C . LEU A 1 299 ? 0.995 -2.330 -24.279 1.00 95.50 299 LEU A C 1
ATOM 2406 O O . LEU A 1 299 ? 0.252 -2.100 -23.323 1.00 95.50 299 LEU A O 1
ATOM 2410 N N . PHE A 1 300 ? 1.693 -3.463 -24.384 1.00 96.75 300 PHE A N 1
ATOM 2411 C CA . PHE A 1 300 ? 1.716 -4.476 -23.333 1.00 96.75 300 PHE A CA 1
ATOM 2412 C C . PHE A 1 300 ? 2.306 -3.915 -22.033 1.00 96.75 300 PHE A C 1
ATOM 2414 O O . PHE A 1 300 ? 1.637 -3.960 -21.004 1.00 96.75 300 PHE A O 1
ATOM 2421 N N . VAL A 1 301 ? 3.502 -3.313 -22.078 1.00 96.62 301 VAL A N 1
ATOM 2422 C CA . VAL A 1 301 ? 4.143 -2.703 -20.896 1.00 96.62 301 VAL A CA 1
ATOM 2423 C C . VAL A 1 301 ? 3.276 -1.588 -20.310 1.00 96.62 301 VAL A C 1
ATOM 2425 O O . VAL A 1 301 ? 3.108 -1.522 -19.098 1.00 96.62 301 VAL A O 1
ATOM 2428 N N . PHE A 1 302 ? 2.676 -0.749 -21.154 1.00 95.56 302 PHE A N 1
ATOM 2429 C CA . PHE A 1 302 ? 1.783 0.338 -20.750 1.00 95.56 302 PHE A CA 1
ATOM 2430 C C . PHE A 1 302 ? 0.539 -0.184 -20.016 1.00 95.56 302 PHE A C 1
ATOM 2432 O O . PHE A 1 302 ? 0.153 0.342 -18.974 1.00 95.56 302 PHE A O 1
ATOM 2439 N N . THR A 1 303 ? -0.058 -1.264 -20.529 1.00 96.31 303 THR A N 1
ATOM 2440 C CA . THR A 1 303 ? -1.223 -1.916 -19.916 1.00 96.31 303 THR A CA 1
ATOM 2441 C C . THR A 1 303 ? -0.848 -2.581 -18.595 1.00 96.31 303 THR A C 1
ATOM 2443 O O . THR A 1 303 ? -1.544 -2.395 -17.601 1.00 96.31 303 THR A O 1
ATOM 2446 N N . VAL A 1 304 ? 0.264 -3.321 -18.557 1.00 95.44 304 VAL A N 1
ATOM 2447 C CA . VAL A 1 304 ? 0.763 -3.962 -17.332 1.00 95.44 304 VAL A CA 1
ATOM 2448 C C . VAL A 1 304 ? 1.082 -2.915 -16.269 1.00 95.44 304 VAL A C 1
ATOM 2450 O O . VAL A 1 304 ? 0.650 -3.072 -15.133 1.00 95.44 304 VAL A O 1
ATOM 2453 N N . TYR A 1 305 ? 1.755 -1.822 -16.636 1.00 95.81 305 TYR A N 1
ATOM 2454 C CA . TYR A 1 305 ? 2.024 -0.697 -15.741 1.00 95.81 305 TYR A CA 1
ATOM 2455 C C . TYR A 1 305 ? 0.725 -0.147 -15.142 1.00 95.81 305 TYR A C 1
ATOM 2457 O O . TYR A 1 305 ? 0.601 -0.054 -13.924 1.00 95.81 305 TYR A O 1
ATOM 2465 N N . PHE A 1 306 ? -0.272 0.157 -15.982 1.00 94.88 306 PHE A N 1
ATOM 2466 C CA . PHE A 1 306 ? -1.565 0.662 -15.519 1.00 94.88 306 PHE A CA 1
ATOM 2467 C C . PHE A 1 306 ? -2.261 -0.317 -14.564 1.00 94.88 306 PHE A C 1
ATOM 2469 O O . PHE A 1 306 ? -2.739 0.082 -13.502 1.00 94.88 306 PHE A O 1
ATOM 2476 N N . LEU A 1 307 ? -2.302 -1.605 -14.917 1.00 92.94 307 LEU A N 1
ATOM 2477 C CA . LEU A 1 307 ? -2.934 -2.634 -14.094 1.00 92.94 307 LEU A CA 1
ATOM 2478 C C . LEU A 1 307 ? -2.213 -2.822 -12.756 1.00 92.94 307 LEU A C 1
ATOM 2480 O O . LEU A 1 307 ? -2.885 -2.959 -11.736 1.00 92.94 307 LEU A O 1
ATOM 2484 N N . LEU A 1 308 ? -0.878 -2.786 -12.742 1.00 90.81 308 LEU A N 1
ATOM 2485 C CA . LEU A 1 308 ? -0.085 -2.865 -11.516 1.00 90.81 308 LEU A CA 1
ATOM 2486 C C . LEU A 1 308 ? -0.320 -1.647 -10.628 1.00 90.81 308 LEU A C 1
ATOM 2488 O O . LEU A 1 308 ? -0.658 -1.818 -9.460 1.00 90.81 308 LEU A O 1
ATOM 2492 N N . CYS A 1 309 ? -0.232 -0.431 -11.173 1.00 89.38 309 CYS A N 1
ATOM 2493 C CA . CYS A 1 309 ? -0.508 0.775 -10.401 1.00 89.38 309 CYS A CA 1
ATOM 2494 C C . CYS A 1 309 ? -1.942 0.779 -9.856 1.00 89.38 309 CYS A C 1
ATOM 2496 O O . CYS A 1 309 ? -2.158 1.123 -8.700 1.00 89.38 309 CYS A O 1
ATOM 2498 N N . ARG A 1 310 ? -2.933 0.339 -10.643 1.00 85.44 310 ARG A N 1
ATOM 2499 C CA . ARG A 1 310 ? -4.320 0.201 -10.177 1.00 85.44 310 ARG A CA 1
ATOM 2500 C C . ARG A 1 310 ? -4.455 -0.821 -9.054 1.00 85.44 310 ARG A C 1
ATOM 2502 O O . ARG A 1 310 ? -5.189 -0.583 -8.102 1.00 85.44 310 ARG A O 1
ATOM 2509 N N . ARG A 1 311 ? -3.801 -1.974 -9.179 1.00 82.56 311 ARG A N 1
ATOM 2510 C CA . ARG A 1 311 ? -3.905 -3.062 -8.204 1.00 82.56 311 ARG A CA 1
ATOM 2511 C C . ARG A 1 311 ? -3.179 -2.733 -6.893 1.00 82.56 311 ARG A C 1
ATOM 2513 O O . ARG A 1 311 ? -3.606 -3.211 -5.851 1.00 82.56 311 ARG A O 1
ATOM 2520 N N . LEU A 1 312 ? -2.131 -1.913 -6.956 1.00 81.69 312 LEU A N 1
ATOM 2521 C CA . LEU A 1 312 ? -1.342 -1.446 -5.812 1.00 81.69 312 LEU A CA 1
ATOM 2522 C C . LEU A 1 312 ? -1.796 -0.080 -5.269 1.00 81.69 312 LEU A C 1
ATOM 2524 O O . LEU A 1 312 ? -1.106 0.499 -4.439 1.00 81.69 312 LEU A O 1
ATOM 2528 N N . SER A 1 313 ? -2.926 0.453 -5.745 1.00 79.25 313 SER A N 1
ATOM 2529 C CA . SER A 1 313 ? -3.461 1.762 -5.333 1.00 79.25 313 SER A CA 1
ATOM 2530 C C . SER A 1 313 ? -2.498 2.947 -5.537 1.00 79.25 313 SER A C 1
ATOM 2532 O O . SER A 1 313 ? -2.613 3.964 -4.864 1.00 79.25 313 SER A O 1
ATOM 2534 N N . LEU A 1 314 ? -1.585 2.846 -6.506 1.00 86.12 314 LEU A N 1
ATOM 2535 C CA . LEU A 1 314 ? -0.653 3.901 -6.920 1.00 86.12 314 LEU A CA 1
ATOM 2536 C C . LEU A 1 314 ? -1.338 4.836 -7.931 1.00 86.12 314 LEU A C 1
ATOM 2538 O O . LEU A 1 314 ? -1.133 4.727 -9.144 1.00 86.12 314 LEU A O 1
ATOM 2542 N N . VAL A 1 315 ? -2.266 5.667 -7.449 1.00 84.06 315 VAL A N 1
ATOM 2543 C CA . VAL A 1 315 ? -3.186 6.449 -8.297 1.00 84.06 315 VAL A CA 1
ATOM 2544 C C . VAL A 1 315 ? -2.479 7.604 -9.015 1.00 84.06 315 VAL A C 1
ATOM 2546 O O . VAL A 1 315 ? -2.771 7.871 -10.183 1.00 84.06 315 VAL A O 1
ATOM 2549 N N . PHE A 1 316 ? -1.538 8.283 -8.358 1.00 89.50 316 PHE A N 1
ATOM 2550 C CA . PHE A 1 316 ? -0.828 9.429 -8.944 1.00 89.50 316 PHE A CA 1
ATOM 2551 C C . PHE A 1 316 ? 0.244 8.987 -9.934 1.00 89.50 316 PHE A C 1
ATOM 2553 O O . PHE A 1 316 ? 0.479 9.636 -10.951 1.00 89.50 316 PHE A O 1
ATOM 2560 N N . GLU A 1 317 ? 0.833 7.821 -9.711 1.00 92.06 317 GLU A N 1
ATOM 2561 C CA . GLU A 1 317 ? 1.837 7.213 -10.572 1.00 92.06 317 GLU A CA 1
ATOM 2562 C C . GLU A 1 317 ? 1.294 6.923 -11.982 1.00 92.06 317 GLU A C 1
ATOM 2564 O O . GLU A 1 317 ? 2.069 6.785 -12.933 1.00 92.06 317 GLU A O 1
ATOM 2569 N N . TRP A 1 318 ? -0.033 6.899 -12.168 1.00 90.94 318 TRP A N 1
ATOM 2570 C CA . TRP A 1 318 ? -0.663 6.825 -13.491 1.00 90.94 318 TRP A CA 1
ATOM 2571 C C . TRP A 1 318 ? -0.292 8.014 -14.372 1.00 90.94 318 TRP A C 1
ATOM 2573 O O . TRP A 1 318 ? -0.281 7.877 -15.593 1.00 90.94 318 TRP A O 1
ATOM 2583 N N . ALA A 1 319 ? 0.039 9.170 -13.791 1.00 93.75 319 ALA A N 1
ATOM 2584 C CA . ALA A 1 319 ? 0.396 10.360 -14.550 1.00 93.75 319 ALA A CA 1
ATOM 2585 C C . ALA A 1 319 ? 1.602 10.122 -15.474 1.00 93.75 319 ALA A C 1
ATOM 2587 O O . ALA A 1 319 ? 1.644 10.659 -16.579 1.00 93.75 319 ALA A O 1
ATOM 2588 N N . PHE A 1 320 ? 2.534 9.237 -15.100 1.00 96.00 320 PHE A N 1
ATOM 2589 C CA . PHE A 1 320 ? 3.689 8.884 -15.935 1.00 96.00 320 PHE A CA 1
ATOM 2590 C C . PHE A 1 320 ? 3.332 8.103 -17.207 1.00 96.00 320 PHE A C 1
ATOM 2592 O O . PHE A 1 320 ? 4.162 8.008 -18.110 1.00 96.00 320 PHE A O 1
ATOM 2599 N N . LEU A 1 321 ? 2.090 7.632 -17.360 1.00 95.75 321 LEU A N 1
ATOM 2600 C CA . LEU A 1 321 ? 1.574 7.155 -18.648 1.00 95.75 321 LEU A CA 1
ATOM 2601 C C . LEU A 1 321 ? 1.567 8.263 -19.721 1.00 95.75 321 LEU A C 1
ATOM 2603 O O . LEU A 1 321 ? 1.537 7.964 -20.913 1.00 95.75 321 LEU A O 1
ATOM 2607 N N . ALA A 1 322 ? 1.668 9.536 -19.325 1.00 95.25 322 ALA A N 1
ATOM 2608 C CA . ALA A 1 322 ? 1.866 10.664 -20.231 1.00 95.25 322 ALA A CA 1
ATOM 2609 C C . ALA A 1 322 ? 3.279 10.744 -20.840 1.00 95.25 322 ALA A C 1
ATOM 2611 O O . ALA A 1 322 ? 3.484 11.548 -21.748 1.00 95.25 322 ALA A O 1
ATOM 2612 N N . ALA A 1 323 ? 4.225 9.890 -20.416 1.00 93.50 323 ALA A N 1
ATOM 2613 C CA . ALA A 1 323 ? 5.618 9.873 -20.876 1.00 93.50 323 ALA A CA 1
ATOM 2614 C C . ALA A 1 323 ? 5.820 10.039 -22.399 1.00 93.50 323 ALA A C 1
ATOM 2616 O O . ALA A 1 323 ? 6.731 10.778 -22.789 1.00 93.50 323 ALA A O 1
ATOM 2617 N N . PRO A 1 324 ? 5.000 9.430 -23.286 1.00 93.69 324 PRO A N 1
ATOM 2618 C CA . PRO A 1 324 ? 5.130 9.646 -24.725 1.00 93.69 324 PRO A CA 1
ATOM 2619 C C . PRO A 1 324 ? 5.000 11.112 -25.150 1.00 93.69 324 PRO A C 1
ATOM 2621 O O . PRO A 1 324 ? 5.734 11.544 -26.035 1.00 93.69 324 PRO A O 1
ATOM 2624 N N . LEU A 1 325 ? 4.125 11.893 -24.508 1.00 92.75 325 LEU A N 1
ATOM 2625 C CA . LEU A 1 325 ? 3.893 13.301 -24.852 1.00 92.75 325 LEU A CA 1
ATOM 2626 C C . LEU A 1 325 ? 5.164 14.140 -24.668 1.00 92.75 325 LEU A C 1
ATOM 2628 O O . LEU A 1 325 ? 5.484 14.967 -25.519 1.00 92.75 325 LEU A O 1
ATOM 2632 N N . GLY A 1 326 ? 5.909 13.891 -23.587 1.00 91.44 326 GLY A N 1
ATOM 2633 C CA . GLY A 1 326 ? 7.163 14.586 -23.305 1.00 91.44 326 GLY A CA 1
ATOM 2634 C C . GLY A 1 326 ? 8.360 14.066 -24.103 1.00 91.44 326 GLY A C 1
ATOM 2635 O O . GLY A 1 326 ? 9.208 14.851 -24.518 1.00 91.44 326 GLY A O 1
ATOM 2636 N N . ALA A 1 327 ? 8.445 12.755 -24.349 1.00 91.94 327 ALA A N 1
ATOM 2637 C CA . ALA A 1 327 ? 9.596 12.165 -25.040 1.00 91.94 327 ALA A CA 1
ATOM 2638 C C . ALA A 1 327 ? 9.597 12.374 -26.561 1.00 91.94 327 ALA A C 1
ATOM 2640 O O . ALA A 1 327 ? 10.673 12.415 -27.160 1.00 91.94 327 ALA A O 1
ATOM 2641 N N . LEU A 1 328 ? 8.430 12.489 -27.204 1.00 88.44 328 LEU A N 1
ATOM 2642 C CA . LEU A 1 328 ? 8.322 12.525 -28.668 1.00 88.44 328 LEU A CA 1
ATOM 2643 C C . LEU A 1 328 ? 9.194 13.600 -29.355 1.00 88.44 328 LEU A C 1
ATOM 2645 O O . LEU A 1 328 ? 9.889 13.241 -30.311 1.00 88.44 328 LEU A O 1
ATOM 2649 N N . PRO A 1 329 ? 9.224 14.876 -28.909 1.00 85.62 329 PRO A N 1
ATOM 2650 C CA . PRO A 1 329 ? 9.963 15.928 -29.613 1.00 85.62 329 PRO A CA 1
ATOM 2651 C C . PRO A 1 329 ? 11.477 15.684 -29.666 1.00 85.62 329 PRO A C 1
ATOM 2653 O O . PRO A 1 329 ? 12.103 15.871 -30.709 1.00 85.62 329 PRO A O 1
ATOM 2656 N N . ILE A 1 330 ? 12.066 15.247 -28.549 1.00 85.62 330 ILE A N 1
ATOM 2657 C CA . ILE A 1 330 ? 13.523 15.093 -28.406 1.00 85.62 330 ILE A CA 1
ATOM 2658 C C . ILE A 1 330 ? 13.965 13.691 -28.822 1.00 85.62 330 ILE A C 1
ATOM 2660 O O . ILE A 1 330 ? 14.943 13.544 -29.557 1.00 85.62 330 ILE A O 1
ATOM 2664 N N . GLY A 1 331 ? 13.208 12.663 -28.438 1.00 83.06 331 GLY A N 1
ATOM 2665 C CA . GLY A 1 331 ? 13.545 11.270 -28.720 1.00 83.06 331 GLY A CA 1
ATOM 2666 C C . GLY A 1 331 ? 13.523 10.937 -30.212 1.00 83.06 331 GLY A C 1
ATOM 2667 O O . GLY A 1 331 ? 14.284 10.087 -30.677 1.00 83.06 331 GLY A O 1
ATOM 2668 N N . TRP A 1 332 ? 12.723 11.662 -31.001 1.00 81.00 332 TRP A N 1
ATOM 2669 C CA . TRP A 1 332 ? 12.760 11.551 -32.458 1.00 81.00 332 TRP A CA 1
ATOM 2670 C C . TRP A 1 332 ? 14.090 12.037 -33.059 1.00 81.00 332 TRP A C 1
ATOM 2672 O O . TRP A 1 332 ? 14.613 11.421 -33.994 1.00 81.00 332 TRP A O 1
ATOM 2682 N N . TRP A 1 333 ? 14.662 13.119 -32.520 1.00 79.56 333 TRP A N 1
ATOM 2683 C CA . TRP A 1 333 ? 15.973 13.619 -32.939 1.00 79.56 333 TRP A CA 1
ATOM 2684 C C . TRP A 1 333 ? 17.085 12.695 -32.440 1.00 79.56 333 TRP A C 1
ATOM 2686 O O . TRP A 1 333 ? 17.943 12.294 -33.229 1.00 79.56 333 TRP A O 1
ATOM 2696 N N . GLU A 1 334 ? 17.041 12.304 -31.163 1.00 82.94 334 GLU A N 1
ATOM 2697 C CA . GLU A 1 334 ? 18.025 11.434 -30.506 1.00 82.94 334 GLU A CA 1
ATOM 2698 C C . GLU A 1 334 ? 18.382 10.213 -31.370 1.00 82.94 334 GLU A C 1
ATOM 2700 O O . GLU A 1 334 ? 19.558 9.912 -31.596 1.00 82.94 334 GLU A O 1
ATOM 2705 N N . TRP A 1 335 ? 17.371 9.538 -31.925 1.00 73.75 335 TRP A N 1
ATOM 2706 C CA . TRP A 1 335 ? 17.575 8.323 -32.709 1.00 73.75 335 TRP A CA 1
ATOM 2707 C C . TRP A 1 335 ? 18.255 8.552 -34.069 1.00 73.75 335 TRP A C 1
ATOM 2709 O O . TRP A 1 335 ? 18.897 7.646 -34.603 1.00 73.75 335 TRP A O 1
ATOM 2719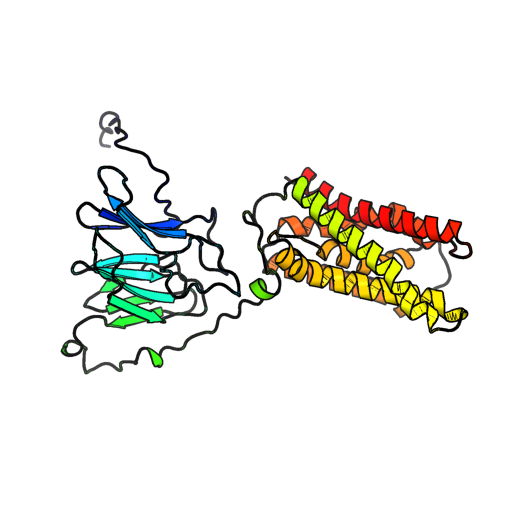 N N . ARG A 1 336 ? 18.160 9.759 -34.638 1.00 75.94 336 ARG A N 1
ATOM 2720 C CA . ARG A 1 336 ? 18.742 10.090 -35.952 1.00 75.94 336 ARG A CA 1
ATOM 2721 C C . ARG A 1 336 ? 20.227 10.440 -35.895 1.00 75.94 336 ARG A C 1
ATOM 2723 O O . ARG A 1 336 ? 20.858 10.587 -36.943 1.00 75.94 336 ARG A O 1
ATOM 2730 N N . ILE A 1 337 ? 20.805 10.571 -34.704 1.00 81.44 337 ILE A N 1
ATOM 2731 C CA . ILE A 1 337 ? 22.213 10.933 -34.548 1.00 81.44 337 ILE A CA 1
ATOM 2732 C C . ILE A 1 337 ? 23.108 9.722 -34.809 1.00 81.44 337 ILE A C 1
ATOM 2734 O O . ILE A 1 337 ? 23.036 8.692 -34.140 1.00 81.44 337 ILE A O 1
ATOM 2738 N N . THR A 1 338 ? 24.011 9.871 -35.779 1.00 76.69 338 THR A N 1
ATOM 2739 C CA . THR A 1 338 ? 25.055 8.881 -36.079 1.00 76.69 338 THR A CA 1
ATOM 2740 C C . THR A 1 338 ? 26.029 8.754 -34.909 1.00 76.69 338 THR A C 1
ATOM 2742 O O . THR A 1 338 ? 26.586 9.760 -34.474 1.00 76.69 338 THR A O 1
ATOM 2745 N N . ARG A 1 339 ? 26.315 7.533 -34.456 1.00 81.56 339 ARG A N 1
ATOM 2746 C CA . ARG A 1 339 ? 27.120 7.249 -33.249 1.00 81.56 339 ARG A CA 1
ATOM 2747 C C . ARG A 1 339 ? 28.589 6.931 -33.565 1.00 81.56 339 ARG A C 1
ATOM 2749 O O . ARG A 1 339 ? 29.217 6.126 -32.889 1.00 81.56 339 ARG A O 1
ATOM 2756 N N . ASN A 1 340 ? 29.124 7.539 -34.622 1.00 77.75 340 ASN A N 1
ATOM 2757 C CA . ASN A 1 340 ? 30.388 7.112 -35.242 1.00 77.75 340 ASN A CA 1
ATOM 2758 C C . ASN A 1 340 ? 31.633 7.778 -34.627 1.00 77.75 340 ASN A C 1
ATOM 2760 O O . ASN A 1 340 ? 32.753 7.401 -34.948 1.00 77.75 340 ASN A O 1
ATOM 2764 N N . THR A 1 341 ? 31.452 8.782 -33.767 1.00 85.06 341 THR A N 1
ATOM 2765 C CA . THR A 1 341 ? 32.537 9.555 -33.142 1.00 85.06 341 THR A CA 1
ATOM 2766 C C . THR A 1 341 ? 32.242 9.722 -31.656 1.00 85.06 341 THR A C 1
ATOM 2768 O O . THR A 1 341 ? 31.074 9.862 -31.292 1.00 85.06 341 THR A O 1
ATOM 2771 N N . ALA A 1 342 ? 33.276 9.787 -30.811 1.00 82.56 342 ALA A N 1
ATOM 2772 C CA . ALA A 1 342 ? 33.131 9.956 -29.361 1.00 82.56 342 ALA A CA 1
ATOM 2773 C C . ALA A 1 342 ? 32.245 11.159 -28.979 1.00 82.56 342 ALA A C 1
ATOM 2775 O O . ALA A 1 342 ? 31.328 11.012 -28.178 1.00 82.56 342 ALA A O 1
ATOM 2776 N N . GLY A 1 343 ? 32.427 12.320 -29.623 1.00 85.12 343 GLY A N 1
ATOM 2777 C CA . GLY A 1 343 ? 31.586 13.500 -29.377 1.00 85.12 343 GLY A CA 1
ATOM 2778 C C . GLY A 1 343 ? 30.110 13.298 -29.746 1.00 85.12 343 GLY A C 1
ATOM 2779 O O . GLY A 1 343 ? 29.223 13.724 -29.014 1.00 85.12 343 GLY A O 1
ATOM 2780 N N . LYS A 1 344 ? 29.820 12.581 -30.841 1.00 86.38 344 LYS A N 1
ATOM 2781 C CA . LYS A 1 344 ? 28.437 12.257 -31.233 1.00 86.38 344 LYS A CA 1
ATOM 2782 C C . LYS A 1 344 ? 27.810 11.196 -30.329 1.00 86.38 344 LYS A C 1
ATOM 2784 O O . LYS A 1 344 ? 26.605 11.223 -30.106 1.00 86.38 344 LYS A O 1
ATOM 2789 N N . PHE A 1 345 ? 28.617 10.275 -29.808 1.00 86.56 345 PHE A N 1
ATOM 2790 C CA . PHE A 1 345 ? 28.179 9.312 -28.804 1.00 86.56 345 PHE A CA 1
ATOM 2791 C C . PHE A 1 345 ? 27.843 10.005 -27.478 1.00 86.56 345 PHE A C 1
ATOM 2793 O O . PHE A 1 345 ? 26.785 9.746 -26.914 1.00 86.56 345 PHE A O 1
ATOM 2800 N N . LEU A 1 346 ? 28.677 10.948 -27.027 1.00 88.06 346 LEU A N 1
ATOM 2801 C CA . LEU A 1 346 ? 28.390 11.760 -25.844 1.00 88.06 346 LEU A CA 1
ATOM 2802 C C . LEU A 1 346 ? 27.115 12.592 -26.034 1.00 88.06 346 LEU A C 1
ATOM 2804 O O . LEU A 1 346 ? 26.249 12.586 -25.167 1.00 88.06 346 LEU A O 1
ATOM 2808 N N . LEU A 1 347 ? 26.951 13.230 -27.198 1.00 89.19 347 LEU A N 1
ATOM 2809 C CA . LEU A 1 347 ? 25.724 13.950 -27.548 1.00 89.19 347 LEU A CA 1
ATOM 2810 C C . LEU A 1 347 ? 24.490 13.036 -27.513 1.00 89.19 347 LEU A C 1
ATOM 2812 O O . LEU A 1 347 ? 23.449 13.436 -27.000 1.00 89.19 347 LEU A O 1
ATOM 2816 N N . PHE A 1 348 ? 24.605 11.808 -28.026 1.00 89.69 348 PHE A N 1
ATOM 2817 C CA . PHE A 1 348 ? 23.539 10.809 -27.958 1.00 89.69 348 PHE A CA 1
ATOM 2818 C C . PHE A 1 348 ? 23.176 10.461 -26.509 1.00 89.69 348 PHE A C 1
ATOM 2820 O O . PHE A 1 348 ? 21.995 10.433 -26.174 1.00 89.69 348 PHE A O 1
ATOM 2827 N N . VAL A 1 349 ? 24.167 10.248 -25.637 1.00 90.81 349 VAL A N 1
ATOM 2828 C CA . VAL A 1 349 ? 23.927 10.003 -24.207 1.00 90.81 349 VAL A CA 1
ATOM 2829 C C . VAL A 1 349 ? 23.231 11.205 -23.564 1.00 90.81 349 VAL A C 1
ATOM 2831 O O . VAL A 1 349 ? 22.202 11.022 -22.922 1.00 90.81 349 VAL A O 1
ATOM 2834 N N . CYS A 1 350 ? 23.707 12.431 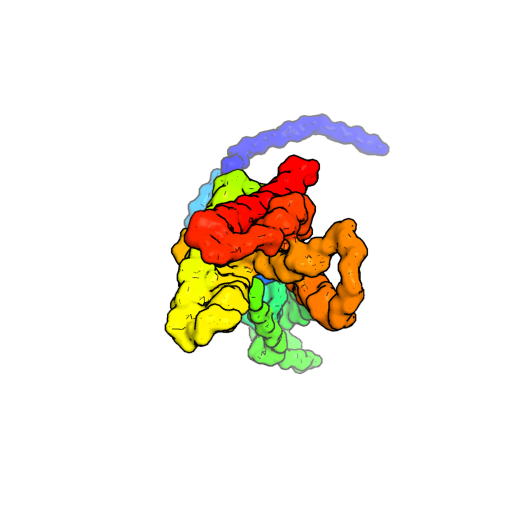-23.792 1.00 92.19 350 CYS A N 1
ATOM 2835 C CA . CYS A 1 350 ? 23.074 13.639 -23.255 1.00 92.19 350 CYS A CA 1
ATOM 2836 C C . CYS A 1 350 ? 21.617 13.793 -23.717 1.00 92.19 350 CYS A C 1
ATOM 2838 O O . CYS A 1 350 ? 20.740 14.075 -22.905 1.00 92.19 350 CYS A O 1
ATOM 2840 N N . LEU A 1 351 ? 21.340 13.570 -25.005 1.00 91.94 351 LEU A N 1
ATOM 2841 C CA . LEU A 1 351 ? 19.981 13.646 -25.546 1.00 91.94 351 LEU A CA 1
ATOM 2842 C C . LEU A 1 351 ? 19.079 12.532 -25.028 1.00 91.94 351 LEU A C 1
ATOM 2844 O O . LEU A 1 351 ? 17.894 12.770 -24.823 1.00 91.94 351 LEU A O 1
ATOM 2848 N N . LYS A 1 352 ? 19.621 11.341 -24.769 1.00 92.25 352 LYS A N 1
ATOM 2849 C CA . LYS A 1 352 ? 18.874 10.252 -24.137 1.00 92.25 352 LYS A CA 1
ATOM 2850 C C . LYS A 1 352 ? 18.438 10.620 -22.725 1.00 92.25 352 LYS A C 1
ATOM 2852 O O . LYS A 1 352 ? 17.273 10.435 -22.382 1.00 92.25 352 LYS A O 1
ATOM 2857 N N . LEU A 1 353 ? 19.353 11.173 -21.928 1.00 94.88 353 LEU A N 1
ATOM 2858 C CA . LEU A 1 353 ? 19.035 11.655 -20.583 1.00 94.88 353 LEU A CA 1
ATOM 2859 C C . LEU A 1 353 ? 17.983 12.761 -20.648 1.00 94.88 353 LEU A C 1
ATOM 2861 O O . LEU A 1 353 ? 16.991 12.682 -19.937 1.00 94.88 353 LEU A O 1
ATOM 2865 N N . LEU A 1 354 ? 18.140 13.718 -21.566 1.00 95.12 354 LEU A N 1
ATOM 2866 C CA . LEU A 1 354 ? 17.169 14.792 -21.773 1.00 95.12 354 LEU A CA 1
ATOM 2867 C C . LEU A 1 354 ? 15.792 14.265 -22.210 1.00 95.12 354 LEU A C 1
ATOM 2869 O O . LEU A 1 354 ? 14.769 14.731 -21.717 1.00 95.12 354 LEU A O 1
ATOM 2873 N N . THR A 1 355 ? 15.747 13.268 -23.096 1.00 94.88 355 THR A N 1
ATOM 2874 C CA . THR A 1 355 ? 14.493 12.639 -23.538 1.00 94.88 355 THR A CA 1
ATOM 2875 C C . THR A 1 355 ? 13.796 11.946 -22.372 1.00 94.88 355 THR A C 1
ATOM 2877 O O . THR A 1 355 ? 12.581 12.087 -22.216 1.00 94.88 355 THR A O 1
ATOM 2880 N N . PHE A 1 356 ? 14.552 11.250 -21.516 1.00 96.69 356 PHE A N 1
ATOM 2881 C CA . PHE A 1 356 ? 14.016 10.693 -20.278 1.00 96.69 356 PHE A CA 1
ATOM 2882 C C . PHE A 1 356 ? 13.490 11.793 -19.345 1.00 96.69 356 PHE A C 1
ATOM 2884 O O . PHE A 1 356 ? 12.373 11.673 -18.844 1.00 96.69 356 PHE A O 1
ATOM 2891 N N . SER A 1 357 ? 14.229 12.893 -19.162 1.00 97.12 357 SER A N 1
ATOM 2892 C CA . SER A 1 357 ? 13.786 14.038 -18.356 1.00 97.12 357 SER A CA 1
ATOM 2893 C C . SER A 1 357 ? 12.471 14.628 -18.860 1.00 97.12 357 SER A C 1
ATOM 2895 O O . SER A 1 357 ? 11.592 14.925 -18.057 1.00 97.12 357 SER A O 1
ATOM 2897 N N . CYS A 1 358 ? 12.293 14.756 -20.177 1.00 96.50 358 CYS A N 1
ATOM 2898 C CA . CYS A 1 358 ? 11.042 15.246 -20.752 1.00 96.50 358 CYS A CA 1
ATOM 2899 C C . CYS A 1 358 ? 9.895 14.236 -20.611 1.00 96.50 358 CYS A C 1
ATOM 2901 O O . CYS A 1 358 ? 8.782 14.638 -20.271 1.00 96.50 358 CYS A O 1
ATOM 2903 N N . ALA A 1 359 ? 10.147 12.934 -20.800 1.00 96.00 359 ALA A N 1
ATOM 2904 C CA . ALA A 1 359 ? 9.162 11.890 -20.501 1.00 96.00 359 ALA A CA 1
ATOM 2905 C C . ALA A 1 359 ? 8.702 11.959 -19.040 1.00 96.00 359 ALA A C 1
ATOM 2907 O O . ALA A 1 359 ? 7.505 12.045 -18.773 1.00 96.00 359 ALA A O 1
ATOM 2908 N N . TYR A 1 360 ? 9.642 11.980 -18.099 1.00 97.31 360 TYR A N 1
ATOM 2909 C CA . TYR A 1 360 ? 9.343 12.071 -16.674 1.00 97.31 360 TYR A CA 1
ATOM 2910 C C . TYR A 1 360 ? 8.587 13.366 -16.338 1.00 97.31 360 TYR A C 1
ATOM 2912 O O . TYR A 1 360 ? 7.539 13.335 -15.692 1.00 97.31 360 TYR A O 1
ATOM 2920 N N . GLY A 1 361 ? 9.069 14.499 -16.854 1.00 96.25 361 GLY A N 1
ATOM 2921 C CA . GLY A 1 361 ? 8.472 15.817 -16.655 1.00 96.25 361 GLY A CA 1
ATOM 2922 C C . GLY A 1 361 ? 7.040 15.928 -17.177 1.00 96.25 361 GLY A C 1
ATOM 2923 O O . GLY A 1 361 ? 6.238 16.631 -16.574 1.00 96.25 361 GLY A O 1
ATOM 2924 N N . SER A 1 362 ? 6.674 15.200 -18.237 1.00 95.94 362 SER A N 1
ATOM 2925 C CA . SER A 1 362 ? 5.282 15.169 -18.710 1.00 95.94 362 SER A CA 1
ATOM 2926 C C . SER A 1 362 ? 4.326 14.517 -17.707 1.00 95.94 362 SER A C 1
ATOM 2928 O O . SER A 1 362 ? 3.209 14.999 -17.538 1.00 95.94 362 SER A O 1
ATOM 2930 N N . GLY A 1 363 ? 4.776 13.486 -16.983 1.00 94.44 363 GLY A N 1
ATOM 2931 C CA . GLY A 1 363 ? 3.999 12.897 -15.893 1.00 94.44 363 GLY A CA 1
ATOM 2932 C C . GLY A 1 363 ? 3.840 13.864 -14.724 1.00 94.44 363 GLY A C 1
ATOM 2933 O O . GLY A 1 363 ? 2.732 14.061 -14.234 1.00 94.44 363 GLY A O 1
ATOM 2934 N N . VAL A 1 364 ? 4.923 14.550 -14.344 1.00 95.06 364 VAL A N 1
ATOM 2935 C CA . VAL A 1 364 ? 4.876 15.604 -13.317 1.00 95.06 364 VAL A CA 1
ATOM 2936 C C . VAL A 1 364 ? 3.919 16.727 -13.724 1.00 95.06 364 VAL A C 1
ATOM 2938 O O . VAL A 1 364 ? 3.088 17.138 -12.924 1.00 95.06 364 VAL A O 1
ATOM 2941 N N . LEU A 1 365 ? 3.964 17.184 -14.976 1.00 94.44 365 LEU A N 1
ATOM 2942 C CA . LEU A 1 365 ? 3.066 18.226 -15.473 1.00 94.44 365 LEU A CA 1
ATOM 2943 C C . LEU A 1 365 ? 1.594 17.800 -15.393 1.00 94.44 365 LEU A C 1
ATOM 2945 O O . LEU A 1 365 ? 0.750 18.603 -15.012 1.00 94.44 365 LEU A O 1
ATOM 2949 N N . VAL A 1 366 ? 1.278 16.542 -15.714 1.00 93.62 366 VAL A N 1
ATOM 2950 C CA . VAL A 1 366 ? -0.088 16.014 -15.578 1.00 93.62 366 VAL A CA 1
ATOM 2951 C C . VAL A 1 366 ? -0.559 16.032 -14.125 1.00 93.62 366 VAL A C 1
ATOM 2953 O O . VAL A 1 366 ? -1.720 16.358 -13.889 1.00 93.62 366 VAL A O 1
ATOM 2956 N N . LEU A 1 367 ? 0.318 15.729 -13.162 1.00 91.12 367 LEU A N 1
ATOM 2957 C CA . LEU A 1 367 ? -0.018 15.842 -11.740 1.00 91.12 367 LEU A CA 1
ATOM 2958 C C . LEU A 1 367 ? -0.383 17.281 -11.370 1.00 91.12 367 LEU A C 1
ATOM 2960 O O . LEU A 1 367 ? -1.453 17.490 -10.816 1.00 91.12 367 LEU A O 1
ATOM 2964 N N . TRP A 1 368 ? 0.450 18.247 -11.761 1.00 88.75 368 TRP A N 1
ATOM 2965 C CA . TRP A 1 368 ? 0.262 19.675 -11.466 1.00 88.75 368 TRP A CA 1
ATOM 2966 C C . TRP A 1 368 ? -0.930 20.322 -12.182 1.00 88.75 368 TRP A C 1
ATOM 2968 O O . TRP A 1 368 ? -1.463 21.321 -11.715 1.00 88.75 368 TRP A O 1
ATOM 2978 N N . LEU A 1 369 ? -1.308 19.828 -13.364 1.00 89.31 369 LEU A N 1
ATOM 2979 C CA . LEU A 1 369 ? -2.447 20.371 -14.113 1.00 89.31 369 LEU A CA 1
ATOM 2980 C C . LEU A 1 369 ? -3.789 19.828 -13.618 1.00 89.31 369 LEU A C 1
ATOM 2982 O O . LEU A 1 369 ? -4.820 20.462 -13.837 1.00 89.31 369 LEU A O 1
ATOM 2986 N N . LYS A 1 370 ? -3.794 18.624 -13.040 1.00 83.94 370 LYS A N 1
ATOM 2987 C CA . LYS A 1 370 ? -5.019 17.916 -12.660 1.00 83.94 370 LYS A CA 1
ATOM 2988 C C . LYS A 1 370 ? -5.396 18.124 -11.191 1.00 83.94 370 LYS A C 1
ATOM 2990 O O . LYS A 1 370 ? -6.583 18.038 -10.878 1.00 83.94 370 LYS A O 1
ATOM 2995 N N . TYR A 1 371 ? -4.413 18.357 -10.328 1.00 78.06 371 TYR A N 1
ATOM 2996 C CA . TYR A 1 371 ? -4.561 18.523 -8.886 1.00 78.06 371 TYR A CA 1
ATOM 2997 C C . TYR A 1 371 ? -3.799 19.763 -8.435 1.00 78.06 371 TYR A C 1
ATOM 2999 O O . TYR A 1 371 ? -4.308 20.437 -7.513 1.00 78.06 371 TYR A O 1
#

Sequence (371 aa):
PEAWSPQVTLKNIWRSRTLSNDVLSSVLVGDQIYGFDIFDQQSKTQRPSRGKFRCIELMTGEELWEQGSGRPERSNNDTSDELGQAGIIVADGKLILFNERGELILLRANPKQCEILARCKVLTGELTWTPPILHRGCVFVRNQSRAACIYIGEPALLPENQSTLSLSEIPQERYYDWAGQILTVEPEYAFDIPSPAWLINWYCWCLGLLLGSLILAAVPVCFVAAERRMSVWTASYRTLAFICGALGTTWISFWTQEFVFTWPLCLFIALEPVLATVQFRNVKKTSYWRDRLPVLWFLFVFTVYFLLCRRLSLVFEWAFLAAPLGALPIGWWEWRITRNTAGKFLLFVCLKLLTFSCAYGSGVLVLWLKY

pLDDT: mean 87.49, std 10.66, range [48.0, 98.06]

Foldseek 3Di:
DDDDDPDDDDDDQDDDLQADDDLADWDDDPQKTWFWRFPAPDDDFQDFTFTWTFIAGNRYRHTLDIWFDSDPDFPPDDRVRGLTHWHWDDDPQWIFTQHQQQKTWIFHNDSNDTRTPDIAHAEGQGTASDHWDDDPQWIWGDRPPDIDIDRRDDPVPDDPPDDDDDSVPRDYHDHDPVLCQQQSADASCLPDQDDPVLLVQLLVQLLVQLVVLLVVLVVVLVVDDPVCSVVSSLVRSLVSSLVCLRRVQNVVCVVVVHGHHRVLSNLLSLCLLQLLLDDPDDDPDDDPCSNVVSVVSSVVSLVVQVVSCVVSSNVLSNLLSQLCVQLNPLSNVLNPQDCPDPVSVVVSVVSSSNSSVRSSVSSVVSSVVVD

Secondary structure (DSSP, 8-state):
-PPPPP---PPP----SS----SS--EEETTEEEEEEE--SS--SSSPPPEEEEEEETTT--EEEEES--SPP-TT---TT---SEEEEEETTEEEEEETTSEEEEEE--SSS-EEEEEEESSTTS---PPPEEETTEEEEE-SS-EEEEE-S-GGGS-TTS----GGGSPPP----HHHHH-SS--TTTTSPPPHHHHHHHHHHHHHHHHHHHHHTHHHHTTS-GGGHHHHHHHHHHHHHHHHHHHHHHHHHHHHSS----THHHHHHHHHHHHHH--SS------HHHHHHHHHHHHHHHHHHHHHHHHTT--GGGGGGGHHHHHHHHHHHHHHS---SHHHHHHHHHHHHHHHHHHHHHHHHHHHHH-